Protein AF-A0A972WSP8-F1 (afdb_monomer_lite)

Foldseek 3Di:
DDDDDDPDDPPDPPPPPPPDDDPPDDDDDDDDDPVPPPVCVVVVVVVVCVVVVVVVCCCVVPVVVVVVVVVVVVVVVVVVVVVVVVVVVVVVVVVVVVVVVVVVVVVVVVVVCVVVVVVVVVVVVVVVVVVVVVVVVVVVVVVVVVVVVVVVVVVVVVLVVQLVVQQVVCCVPPVDRDDSVVSSVVSVVVCVVVVD

Sequence (196 aa):
MKRSAWRIGWSLPVVALAIAPSAAFAAGAEGGLPQLDVTTFPTQIFWLIVSFTVLYIFMSKIVVPRIADVLEERQDRIADDLETAERFKGEAEGVKAEYEQTLADSREKAQALFRETHEMIVKEHAAAEAEAARKTAVTTKEAETRIAKEKDGALENLRAVASDAATAAMTKLTGISVDDTAVGKAVDAAMTQRGA

Secondary structure (DSSP, 8-state):
------------------------------SS-TT--TTTHHHHHHHHHHHHHHHHHHIIIIIHHHHHHHHHHHHHHHHHHHHHHHHHHHHHHHHHHHHHHHHHHHHHHHHHHHHHHHHHHHHHHHHHHHHHHHHHHHHHHHHHHHHHHHHHHHHHHHHHHHHHHHHHHHHHHHSSPPPHHHHHHHHHHHHHHH--

Structure (mmCIF, N/CA/C/O backbone):
data_AF-A0A972WSP8-F1
#
_entry.id   AF-A0A972WSP8-F1
#
loop_
_atom_site.group_PDB
_atom_site.id
_atom_site.type_symbol
_atom_site.label_atom_id
_atom_site.label_alt_id
_atom_site.label_comp_id
_atom_site.label_asym_id
_atom_site.label_entity_id
_atom_site.label_seq_id
_atom_site.pdbx_PDB_ins_code
_atom_site.Cartn_x
_atom_site.Cartn_y
_atom_site.Cartn_z
_atom_site.occupancy
_atom_site.B_iso_or_equiv
_atom_site.auth_seq_id
_atom_site.auth_comp_id
_atom_site.auth_asym_id
_atom_site.auth_atom_id
_atom_site.pdbx_PDB_model_num
ATOM 1 N N . MET A 1 1 ? 31.446 20.682 -9.252 1.00 40.84 1 MET A N 1
ATOM 2 C CA . MET A 1 1 ? 32.507 19.697 -9.582 1.00 40.84 1 MET A CA 1
ATOM 3 C C . MET A 1 1 ? 33.103 20.066 -10.943 1.00 40.84 1 MET A C 1
ATOM 5 O O . MET A 1 1 ? 32.334 20.475 -11.801 1.00 40.84 1 MET A O 1
ATOM 9 N N . LYS A 1 2 ? 34.432 20.028 -11.139 1.00 54.69 2 LYS A N 1
ATOM 10 C CA . LYS A 1 2 ? 35.091 20.459 -12.399 1.00 54.69 2 LYS A CA 1
ATOM 11 C C . LYS A 1 2 ? 35.123 19.341 -13.455 1.00 54.69 2 LYS A C 1
ATOM 13 O O . LYS A 1 2 ? 35.422 18.211 -13.085 1.00 54.69 2 LYS A O 1
ATOM 18 N N . ARG A 1 3 ? 34.931 19.705 -14.734 1.00 50.09 3 ARG A N 1
ATOM 19 C CA . ARG A 1 3 ? 35.470 19.110 -15.991 1.00 50.09 3 ARG A CA 1
ATOM 20 C C . ARG A 1 3 ? 34.759 19.815 -17.162 1.00 50.09 3 ARG A C 1
ATOM 22 O O . ARG A 1 3 ? 33.570 19.605 -17.324 1.00 50.09 3 ARG A O 1
ATOM 29 N N . SER A 1 4 ? 35.278 20.811 -17.884 1.00 49.97 4 SER A N 1
ATOM 30 C CA . SER A 1 4 ? 36.584 21.065 -18.524 1.00 49.97 4 SER A CA 1
ATOM 31 C C . SER A 1 4 ? 36.918 20.163 -19.722 1.00 49.97 4 SER A C 1
ATOM 33 O O . SER A 1 4 ? 37.254 19.000 -19.537 1.00 49.97 4 SER A O 1
ATOM 35 N N . ALA A 1 5 ? 36.968 20.805 -20.896 1.00 53.81 5 ALA A N 1
ATOM 36 C CA . ALA A 1 5 ? 37.696 20.435 -22.114 1.00 53.81 5 ALA A CA 1
ATOM 37 C C . ALA A 1 5 ? 37.237 19.205 -22.928 1.00 53.81 5 ALA A C 1
ATOM 39 O O . ALA A 1 5 ? 37.686 18.090 -22.699 1.00 53.81 5 ALA A O 1
ATOM 40 N N . TRP A 1 6 ? 36.529 19.482 -24.031 1.00 44.25 6 TRP A N 1
ATOM 41 C CA . TRP A 1 6 ? 36.778 18.828 -25.325 1.00 44.25 6 TRP A CA 1
ATOM 42 C C . TRP A 1 6 ? 36.634 19.857 -26.463 1.00 44.25 6 TRP A C 1
ATOM 44 O O . TRP A 1 6 ? 35.612 19.959 -27.133 1.00 44.25 6 TRP A O 1
ATOM 54 N N . ARG A 1 7 ? 37.675 20.681 -26.652 1.00 48.81 7 ARG A N 1
ATOM 55 C CA . ARG A 1 7 ? 37.900 21.425 -27.903 1.00 48.81 7 ARG A CA 1
ATOM 56 C C . ARG A 1 7 ? 38.904 20.630 -28.730 1.00 48.81 7 ARG A C 1
ATOM 58 O O . ARG A 1 7 ? 40.097 20.912 -28.674 1.00 48.81 7 ARG A O 1
ATOM 65 N N . ILE A 1 8 ? 38.419 19.646 -29.481 1.00 58.41 8 ILE A N 1
ATOM 66 C CA . ILE A 1 8 ? 39.141 19.177 -30.667 1.00 58.41 8 ILE A CA 1
ATOM 67 C C . ILE A 1 8 ? 38.859 20.250 -31.729 1.00 58.41 8 ILE A C 1
ATOM 69 O O . ILE A 1 8 ? 37.709 20.536 -32.030 1.00 58.41 8 ILE A O 1
ATOM 73 N N . GLY A 1 9 ? 39.837 20.990 -32.234 1.00 47.59 9 GLY A N 1
ATOM 74 C CA . GLY A 1 9 ? 41.202 20.548 -32.514 1.00 47.59 9 GLY A CA 1
ATOM 75 C C . GLY A 1 9 ? 41.471 20.510 -34.020 1.00 47.59 9 GLY A C 1
ATOM 76 O O . GLY A 1 9 ? 42.379 19.815 -34.456 1.00 47.59 9 GLY A O 1
ATOM 77 N N . TRP A 1 10 ? 40.692 21.246 -34.827 1.00 39.28 10 TRP A N 1
ATOM 78 C CA . TRP A 1 10 ? 41.037 21.586 -36.210 1.00 39.28 10 TRP A CA 1
ATOM 79 C C . TRP A 1 10 ? 42.240 22.543 -36.244 1.00 39.28 10 TRP A C 1
ATOM 81 O O . TRP A 1 10 ? 42.125 23.731 -36.528 1.00 39.28 10 TRP A O 1
ATOM 91 N N . SER A 1 11 ? 43.414 21.997 -35.945 1.00 50.66 11 SER A N 1
ATOM 92 C CA . SER A 1 11 ? 44.710 22.559 -36.310 1.00 50.66 11 SER A CA 1
ATOM 93 C C . SER A 1 11 ? 45.313 21.668 -37.392 1.00 50.66 11 SER A C 1
ATOM 95 O O . SER A 1 11 ? 46.213 20.871 -37.130 1.00 50.66 11 SER A O 1
ATOM 97 N N . LEU A 1 12 ? 44.768 21.770 -38.608 1.00 50.16 12 LEU A N 1
ATOM 98 C CA . LEU A 1 12 ? 45.413 21.213 -39.794 1.00 50.16 12 LEU A CA 1
ATOM 99 C C . LEU A 1 12 ? 46.742 21.954 -40.003 1.00 50.16 12 LEU A C 1
ATOM 101 O O . LEU A 1 12 ? 46.719 23.181 -40.138 1.00 50.16 12 LEU A O 1
ATOM 105 N N . PRO A 1 13 ? 47.896 21.264 -40.046 1.00 45.81 13 PRO A N 1
ATOM 106 C CA . PRO A 1 13 ? 49.115 21.893 -40.514 1.00 45.81 13 PRO A CA 1
ATOM 107 C C . PRO A 1 13 ? 48.943 22.169 -42.009 1.00 45.81 13 PRO A C 1
ATOM 109 O O . PRO A 1 13 ? 48.750 21.246 -42.802 1.00 45.81 13 PRO A O 1
ATOM 112 N N . VAL A 1 14 ? 49.017 23.440 -42.403 1.00 54.03 14 VAL A N 1
ATOM 113 C CA . VAL A 1 14 ? 49.121 23.813 -43.817 1.00 54.03 14 VAL A CA 1
ATOM 114 C C . VAL A 1 14 ? 50.501 23.370 -44.298 1.00 54.03 14 VAL A C 1
ATOM 116 O O . VAL A 1 14 ? 51.486 24.096 -44.177 1.00 54.03 14 VAL A O 1
ATOM 119 N N . VAL A 1 15 ? 50.578 22.141 -44.810 1.00 49.31 15 VAL A N 1
ATOM 120 C CA . VAL A 1 15 ? 51.761 21.638 -45.509 1.00 49.31 15 VAL A CA 1
ATOM 121 C C . VAL A 1 15 ? 51.835 22.370 -46.843 1.00 49.31 15 VAL A C 1
ATOM 123 O O . VAL A 1 15 ? 51.203 21.984 -47.825 1.00 49.31 15 VAL A O 1
ATOM 126 N N . ALA A 1 16 ? 52.594 23.463 -46.860 1.00 49.50 16 ALA A N 1
ATOM 127 C CA . ALA A 1 16 ? 52.936 24.183 -48.074 1.00 49.50 16 ALA A CA 1
ATOM 128 C C . ALA A 1 16 ? 53.882 23.319 -48.923 1.00 49.50 16 ALA A C 1
ATOM 130 O O . ALA A 1 16 ? 55.105 23.410 -48.812 1.00 49.50 16 ALA A O 1
ATOM 131 N N . LEU A 1 17 ? 53.308 22.453 -49.761 1.00 44.91 17 LEU A N 1
ATOM 132 C CA . LEU A 1 17 ? 54.056 21.713 -50.769 1.00 44.91 17 LEU A CA 1
ATOM 133 C C . LEU A 1 17 ? 54.519 22.696 -51.850 1.00 44.91 17 LEU A C 1
ATOM 135 O O . LEU A 1 17 ? 53.780 23.017 -52.780 1.00 44.91 17 LEU A O 1
ATOM 139 N N . ALA A 1 18 ? 55.751 23.183 -51.713 1.00 45.28 18 ALA A N 1
ATOM 140 C CA . ALA A 1 18 ? 56.418 23.954 -52.749 1.00 45.28 18 ALA A CA 1
ATOM 141 C C . ALA A 1 18 ? 56.685 23.046 -53.960 1.00 45.28 18 ALA A C 1
ATOM 143 O O . ALA A 1 18 ? 57.686 22.332 -54.013 1.00 45.28 18 ALA A O 1
ATOM 144 N N . ILE A 1 19 ? 55.772 23.066 -54.933 1.00 51.88 19 ILE A N 1
ATOM 145 C CA . ILE A 1 19 ? 55.982 22.432 -56.235 1.00 51.88 19 ILE A CA 1
ATOM 146 C C . ILE A 1 19 ? 57.030 23.266 -56.974 1.00 51.88 19 ILE A C 1
ATOM 148 O O . ILE A 1 19 ? 56.715 24.277 -57.601 1.00 51.88 19 ILE A O 1
ATOM 152 N N . ALA A 1 20 ? 58.292 22.850 -56.881 1.00 46.72 20 ALA A N 1
ATOM 153 C CA . ALA A 1 20 ? 59.321 23.329 -57.787 1.00 46.72 20 ALA A CA 1
ATOM 154 C C . ALA A 1 20 ? 58.936 22.899 -59.216 1.00 46.72 20 ALA A C 1
ATOM 156 O O . ALA A 1 20 ? 58.675 21.710 -59.426 1.00 46.72 20 ALA A O 1
ATOM 157 N N . PRO A 1 21 ? 58.883 23.815 -60.200 1.00 42.75 21 PRO A N 1
ATOM 158 C CA . PRO A 1 21 ? 58.614 23.433 -61.575 1.00 42.75 21 PRO A CA 1
ATOM 159 C C . PRO A 1 21 ? 59.824 22.663 -62.107 1.00 42.75 21 PRO A C 1
ATOM 161 O O . PRO A 1 21 ? 60.861 23.245 -62.429 1.00 42.75 21 PRO A O 1
ATOM 164 N N . SER A 1 22 ? 59.702 21.339 -62.196 1.00 50.53 22 SER A N 1
ATOM 165 C CA . SER A 1 22 ? 60.622 20.538 -62.992 1.00 50.53 22 SER A CA 1
ATOM 166 C C . SER A 1 22 ? 60.505 20.993 -64.446 1.00 50.53 22 SER A C 1
ATOM 168 O O . SER A 1 22 ? 59.413 21.049 -65.011 1.00 50.53 22 SER A O 1
ATOM 170 N N . ALA A 1 23 ? 61.636 21.364 -65.046 1.00 42.56 23 ALA A N 1
ATOM 171 C CA . ALA A 1 23 ? 61.679 21.823 -66.425 1.00 42.56 23 ALA A CA 1
ATOM 172 C C . ALA A 1 23 ? 61.310 20.668 -67.371 1.00 42.56 23 ALA A C 1
ATOM 174 O O . ALA A 1 23 ? 62.153 19.844 -67.725 1.00 42.56 23 ALA A O 1
ATOM 175 N N . ALA A 1 24 ? 60.038 20.608 -67.769 1.00 44.34 24 ALA A N 1
ATOM 176 C CA . ALA A 1 24 ? 59.583 19.734 -68.837 1.00 44.34 24 ALA A CA 1
ATOM 177 C C . ALA A 1 24 ? 60.223 20.205 -70.152 1.00 44.34 24 ALA A C 1
ATOM 179 O O . ALA A 1 24 ? 59.967 21.306 -70.638 1.00 44.34 24 ALA A O 1
ATOM 180 N N . PHE A 1 25 ? 61.114 19.371 -70.678 1.00 34.78 25 PHE A N 1
ATOM 181 C CA . PHE A 1 25 ? 61.929 19.631 -71.857 1.00 34.78 25 PHE A CA 1
ATOM 182 C C . PHE A 1 25 ? 61.047 19.789 -73.107 1.00 34.78 25 PHE A C 1
ATOM 184 O O . PHE A 1 25 ? 60.436 18.825 -73.564 1.00 34.78 25 PHE A O 1
ATOM 191 N N . ALA A 1 26 ? 60.980 21.002 -73.660 1.00 39.91 26 ALA A N 1
ATOM 192 C CA . ALA A 1 26 ? 60.248 21.278 -74.891 1.00 39.91 26 ALA A CA 1
ATOM 193 C C . ALA A 1 26 ? 61.100 20.917 -76.119 1.00 39.91 26 ALA A C 1
ATOM 195 O O . ALA A 1 26 ? 62.131 21.543 -76.368 1.00 39.91 26 ALA A O 1
ATOM 196 N N . ALA A 1 27 ? 60.657 19.929 -76.901 1.00 36.22 27 ALA A N 1
ATOM 197 C CA . ALA A 1 27 ? 61.265 19.556 -78.175 1.00 36.22 27 ALA A CA 1
ATOM 198 C C . ALA A 1 27 ? 60.201 19.048 -79.164 1.00 36.22 27 ALA A C 1
ATOM 200 O O . ALA A 1 27 ? 59.398 18.189 -78.812 1.00 36.22 27 ALA A O 1
ATOM 201 N N . GLY A 1 28 ? 60.244 19.538 -80.407 1.00 35.50 28 GLY A N 1
ATOM 202 C CA . GLY A 1 28 ? 59.305 19.168 -81.479 1.00 35.50 28 GLY A CA 1
ATOM 203 C C . GLY A 1 28 ? 58.184 20.195 -81.686 1.00 35.50 28 GLY A C 1
ATOM 204 O O . GLY A 1 28 ? 57.775 20.869 -80.746 1.00 35.50 28 GLY A O 1
ATOM 205 N N . ALA A 1 29 ? 57.742 20.361 -82.936 1.00 40.00 29 ALA A N 1
ATOM 206 C CA . ALA A 1 29 ? 56.884 21.464 -83.379 1.00 40.00 29 ALA A CA 1
ATOM 207 C C . ALA A 1 29 ? 55.547 20.997 -83.996 1.00 40.00 29 ALA A C 1
ATOM 209 O O . ALA A 1 29 ? 55.362 19.815 -84.258 1.00 40.00 29 ALA A O 1
ATOM 210 N N . GLU A 1 30 ? 54.699 21.993 -84.290 1.00 43.03 30 GLU A N 1
ATOM 211 C CA . GLU A 1 30 ? 53.374 21.962 -84.945 1.00 43.03 30 GLU A CA 1
ATOM 212 C C . GLU A 1 30 ? 52.150 21.546 -84.101 1.00 43.03 30 GLU A C 1
ATOM 214 O O . GLU A 1 30 ? 51.958 20.383 -83.774 1.00 43.03 30 GLU A O 1
ATOM 219 N N . GLY A 1 31 ? 51.243 22.513 -83.873 1.00 51.38 31 GLY A N 1
ATOM 220 C CA . GLY A 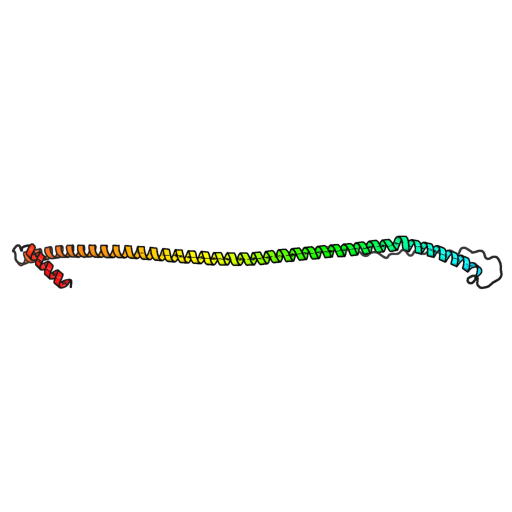1 31 ? 49.824 22.245 -83.584 1.00 51.38 31 GLY A CA 1
ATOM 221 C C . GLY A 1 31 ? 49.261 22.758 -82.250 1.00 51.38 31 GLY A C 1
ATOM 222 O O . GLY A 1 31 ? 49.191 22.021 -81.277 1.00 51.38 31 GLY A O 1
ATOM 223 N N . GLY A 1 32 ? 48.708 23.979 -82.243 1.00 58.28 32 GLY A N 1
ATOM 224 C CA . GLY A 1 32 ? 47.727 24.419 -81.235 1.00 58.28 32 GLY A CA 1
ATOM 225 C C . GLY A 1 32 ? 48.244 24.728 -79.818 1.00 58.28 32 GLY A C 1
ATOM 226 O O . GLY A 1 32 ? 49.434 24.692 -79.521 1.00 58.28 32 GLY A O 1
ATOM 227 N N . LEU A 1 33 ? 47.308 25.088 -78.929 1.00 68.75 33 LEU A N 1
ATOM 228 C CA . LEU A 1 33 ? 47.563 25.194 -77.488 1.00 68.75 33 LEU A CA 1
ATOM 229 C C . LEU A 1 33 ? 47.856 23.783 -76.947 1.00 68.75 33 LEU A C 1
ATOM 231 O O . LEU A 1 33 ? 46.978 22.929 -77.074 1.00 68.75 33 LEU A O 1
ATOM 235 N N . PRO A 1 34 ? 48.997 23.528 -76.275 1.00 69.38 34 PRO A N 1
ATOM 236 C CA . PRO A 1 34 ? 49.410 22.171 -75.881 1.00 69.38 34 PRO A CA 1
ATOM 237 C C . PRO A 1 34 ? 48.476 21.494 -74.862 1.00 69.38 34 PRO A C 1
ATOM 239 O O . PRO A 1 34 ? 48.609 20.310 -74.580 1.00 69.38 34 PRO A O 1
ATOM 242 N N . GLN A 1 35 ? 47.517 22.236 -74.303 1.00 65.94 35 GLN A N 1
ATOM 243 C CA . GLN A 1 35 ? 46.504 21.734 -73.375 1.00 65.94 35 GLN A CA 1
ATOM 244 C C . GLN A 1 35 ? 45.198 21.287 -74.066 1.00 65.94 35 GLN A C 1
ATOM 246 O O . GLN A 1 35 ? 44.318 20.738 -73.409 1.00 65.94 35 GLN A O 1
ATOM 251 N N . LEU A 1 36 ? 45.068 21.511 -75.380 1.00 75.12 36 LEU A N 1
ATOM 252 C CA . LEU A 1 36 ? 43.937 21.080 -76.214 1.00 75.12 36 LEU A CA 1
ATOM 253 C C . LEU A 1 36 ? 44.366 20.065 -77.288 1.00 75.12 36 LEU A C 1
ATOM 255 O O . LEU A 1 36 ? 43.707 19.934 -78.320 1.00 75.12 36 LEU A O 1
ATOM 259 N N . ASP A 1 37 ? 45.462 19.341 -77.050 1.00 72.38 37 ASP A N 1
ATOM 260 C CA . ASP A 1 37 ? 45.889 18.250 -77.921 1.00 72.38 37 ASP A CA 1
ATOM 261 C C . ASP A 1 37 ? 44.980 17.019 -77.738 1.00 72.38 37 ASP A C 1
ATOM 263 O O . ASP A 1 37 ? 45.124 16.202 -76.820 1.00 72.38 37 ASP A O 1
ATOM 267 N N . VAL A 1 38 ? 44.027 16.893 -78.663 1.00 75.12 38 VAL A N 1
ATOM 268 C CA . VAL A 1 38 ? 43.036 15.811 -78.714 1.00 75.12 38 VAL A CA 1
ATOM 269 C C . VAL A 1 38 ? 43.650 14.416 -78.867 1.00 75.12 38 VAL A C 1
ATOM 271 O O . VAL A 1 38 ? 42.963 13.433 -78.594 1.00 75.12 38 VAL A O 1
ATOM 274 N N . THR A 1 39 ? 44.928 14.294 -79.250 1.00 79.00 39 THR A N 1
ATOM 275 C CA . THR A 1 39 ? 45.611 12.991 -79.350 1.00 79.00 39 THR A CA 1
ATOM 276 C C . THR A 1 39 ? 45.828 12.332 -77.984 1.00 79.00 39 THR A C 1
ATOM 278 O O . THR A 1 39 ? 45.879 11.106 -77.894 1.00 79.00 39 THR A O 1
ATOM 281 N N . THR A 1 40 ? 45.876 13.119 -76.901 1.00 80.88 40 THR A N 1
ATOM 282 C CA . THR A 1 40 ? 46.098 12.613 -75.533 1.00 80.88 40 THR A CA 1
ATOM 283 C C . THR A 1 40 ? 44.793 12.188 -74.838 1.00 80.88 40 THR A C 1
ATOM 285 O O . THR A 1 40 ? 44.803 11.357 -73.922 1.00 80.88 40 THR A O 1
ATOM 288 N N . PHE A 1 41 ? 43.640 12.698 -75.291 1.00 84.75 41 PHE A N 1
ATOM 289 C CA . PHE A 1 41 ? 42.337 12.461 -74.654 1.00 84.75 41 PHE A CA 1
ATOM 290 C C . PHE A 1 41 ? 41.923 10.977 -74.556 1.00 84.75 41 PHE A C 1
ATOM 292 O O . PHE A 1 41 ? 41.435 10.598 -73.489 1.00 84.75 41 PHE A O 1
ATOM 299 N N . PRO A 1 42 ? 42.127 10.100 -75.565 1.00 88.25 42 PRO A N 1
ATOM 300 C CA . PRO A 1 42 ? 41.747 8.687 -75.460 1.00 88.25 42 PRO A CA 1
ATOM 301 C C . PRO A 1 42 ? 42.438 7.964 -74.296 1.00 88.25 42 PRO A C 1
ATOM 303 O O . PRO A 1 42 ? 41.795 7.216 -73.561 1.00 88.25 42 PRO A O 1
ATOM 306 N N . THR A 1 43 ? 43.725 8.242 -74.072 1.00 88.62 43 THR A N 1
ATOM 307 C CA . THR A 1 43 ? 44.511 7.669 -72.968 1.00 88.62 43 THR A CA 1
ATOM 308 C C . THR A 1 43 ? 44.027 8.177 -71.610 1.00 88.62 43 THR A C 1
ATOM 310 O O . THR A 1 43 ? 43.917 7.402 -70.659 1.00 88.62 43 THR A O 1
ATOM 313 N N . GLN A 1 44 ? 43.683 9.465 -71.511 1.00 87.31 44 GLN A N 1
ATOM 314 C CA . GLN A 1 44 ? 43.131 10.044 -70.284 1.00 87.31 44 GLN A CA 1
ATOM 315 C C . GLN A 1 44 ? 41.734 9.487 -69.964 1.00 87.31 44 GLN A C 1
ATOM 317 O O . GLN A 1 44 ? 41.461 9.153 -68.813 1.00 87.31 44 GLN A O 1
ATOM 322 N N . ILE A 1 45 ? 40.872 9.324 -70.973 1.00 91.62 45 ILE A N 1
ATOM 323 C CA . ILE A 1 45 ? 39.541 8.714 -70.829 1.00 91.62 45 ILE A CA 1
ATOM 324 C C . ILE A 1 45 ? 39.661 7.238 -70.425 1.00 91.62 45 ILE A C 1
ATOM 326 O O . ILE A 1 45 ? 38.940 6.798 -69.532 1.00 91.62 45 ILE A O 1
ATOM 330 N N . PHE A 1 46 ? 40.600 6.486 -71.008 1.00 93.50 46 PHE A N 1
ATOM 331 C CA . PHE A 1 46 ? 40.871 5.102 -70.612 1.00 93.50 46 PHE A CA 1
ATOM 332 C C . PHE A 1 46 ? 41.233 4.998 -69.122 1.00 93.50 46 PHE A C 1
ATOM 334 O O . PHE A 1 46 ? 40.589 4.252 -68.383 1.00 93.50 46 PHE A O 1
ATOM 341 N N . TRP A 1 47 ? 42.197 5.792 -68.643 1.00 92.62 47 TRP A N 1
ATOM 342 C CA . TRP A 1 47 ? 42.576 5.789 -67.224 1.00 92.62 47 TRP A CA 1
ATOM 343 C C . TRP A 1 47 ? 41.482 6.326 -66.296 1.00 92.62 47 TRP A C 1
ATOM 345 O O . TRP A 1 47 ? 41.351 5.835 -65.172 1.00 92.62 47 TRP A O 1
ATOM 355 N N . LEU A 1 48 ? 40.658 7.274 -66.752 1.00 94.75 48 LEU A N 1
ATOM 356 C CA . LEU A 1 48 ? 39.469 7.723 -66.023 1.00 94.75 48 LEU A CA 1
ATOM 357 C C . LEU A 1 48 ? 38.473 6.571 -65.851 1.00 94.75 48 LEU A C 1
ATOM 359 O O . LEU A 1 48 ? 38.040 6.317 -64.733 1.00 94.75 48 LEU A O 1
ATOM 363 N N . ILE A 1 49 ? 38.163 5.823 -66.915 1.00 96.19 49 ILE A N 1
ATOM 364 C CA . ILE A 1 49 ? 37.262 4.663 -66.844 1.00 96.19 49 ILE A CA 1
ATOM 365 C C . ILE A 1 49 ? 37.844 3.580 -65.927 1.00 96.19 49 ILE A C 1
ATOM 367 O O . ILE A 1 49 ? 37.124 3.065 -65.073 1.00 96.19 49 ILE A O 1
ATOM 371 N N . VAL A 1 50 ? 39.137 3.259 -66.045 1.00 96.12 50 VAL A N 1
ATOM 372 C CA . VAL A 1 50 ? 39.803 2.254 -65.195 1.00 96.12 50 VAL A CA 1
ATOM 373 C C . VAL A 1 50 ? 39.761 2.661 -63.718 1.00 96.12 50 VAL A C 1
ATOM 375 O O . VAL A 1 50 ? 39.290 1.889 -62.883 1.00 96.12 50 VAL A O 1
ATOM 378 N N . SER A 1 51 ? 40.195 3.879 -63.383 1.00 95.06 51 SER A N 1
ATOM 379 C CA . SER A 1 51 ? 40.219 4.364 -61.994 1.00 95.06 51 SER A CA 1
ATOM 380 C C . SER A 1 51 ? 38.816 4.523 -61.399 1.00 95.06 51 SER A C 1
ATOM 382 O O . SER A 1 51 ? 38.589 4.105 -60.263 1.00 95.06 51 SER A O 1
ATOM 384 N N . PHE A 1 52 ? 37.851 5.030 -62.172 1.00 96.00 52 PHE A N 1
ATOM 385 C CA . PHE A 1 52 ? 36.454 5.131 -61.752 1.00 96.00 52 PHE A CA 1
ATOM 386 C C . PHE A 1 52 ? 35.816 3.752 -61.542 1.00 96.00 52 PHE A C 1
ATOM 388 O O . PHE A 1 52 ? 35.109 3.555 -60.559 1.00 96.00 52 PHE A O 1
ATOM 395 N N . THR A 1 53 ? 36.111 2.768 -62.399 1.00 96.75 53 THR A N 1
ATOM 396 C CA . THR A 1 53 ? 35.617 1.387 -62.244 1.00 96.75 53 THR A CA 1
ATOM 397 C C . THR A 1 53 ? 36.183 0.731 -60.984 1.00 96.75 53 THR A C 1
ATOM 399 O O . THR A 1 53 ? 35.437 0.114 -60.225 1.00 96.75 53 THR A O 1
ATOM 402 N N . VAL A 1 54 ? 37.481 0.904 -60.706 1.00 96.12 54 VAL A N 1
ATOM 403 C CA . VAL A 1 54 ? 38.110 0.405 -59.470 1.00 96.12 54 VAL A CA 1
ATOM 404 C C . VAL A 1 54 ? 37.493 1.066 -58.232 1.00 96.12 54 VAL A C 1
ATOM 406 O O . VAL A 1 54 ? 37.137 0.365 -57.284 1.00 96.12 54 VAL A O 1
ATOM 409 N N . LEU A 1 55 ? 37.291 2.389 -58.252 1.00 95.38 55 LEU A N 1
ATOM 410 C CA . LEU A 1 55 ? 36.638 3.126 -57.165 1.00 95.38 55 LEU A CA 1
ATOM 411 C C . LEU A 1 55 ? 35.176 2.691 -56.961 1.00 95.38 55 LEU A C 1
ATOM 413 O O . LEU A 1 55 ? 34.742 2.508 -55.824 1.00 95.38 55 LEU A O 1
ATOM 417 N N . TYR A 1 56 ? 34.429 2.488 -58.047 1.00 95.69 56 TYR A N 1
ATOM 418 C CA . TYR A 1 56 ? 33.046 2.014 -58.014 1.00 95.69 56 TYR A CA 1
ATOM 419 C C . TYR A 1 56 ? 32.948 0.619 -57.385 1.00 95.69 56 TYR A C 1
ATOM 421 O O . TYR A 1 56 ? 32.140 0.408 -56.480 1.00 95.69 56 TYR A O 1
ATOM 429 N N . ILE A 1 57 ? 33.815 -0.316 -57.798 1.00 96.06 57 ILE A N 1
ATOM 430 C CA . ILE A 1 57 ? 33.879 -1.661 -57.211 1.00 96.06 57 ILE A CA 1
ATOM 431 C C . ILE A 1 57 ? 34.249 -1.578 -55.727 1.00 96.06 57 ILE A C 1
ATOM 433 O O . ILE A 1 57 ? 33.595 -2.230 -54.917 1.00 96.06 57 ILE A O 1
ATOM 437 N N . PHE A 1 58 ? 35.236 -0.757 -55.349 1.00 95.56 58 PHE A N 1
ATOM 438 C CA . PHE A 1 58 ? 35.611 -0.539 -53.948 1.00 95.56 58 PHE A CA 1
ATOM 439 C C . PHE A 1 58 ? 34.422 -0.034 -53.112 1.00 95.56 58 PHE A C 1
ATOM 441 O O . PHE A 1 58 ? 34.116 -0.597 -52.061 1.00 95.56 58 PHE A O 1
ATOM 448 N N . MET A 1 59 ? 33.696 0.978 -53.596 1.00 95.19 59 MET A N 1
ATOM 449 C CA . MET A 1 59 ? 32.540 1.535 -52.889 1.00 95.19 59 MET A CA 1
ATOM 450 C C . MET A 1 59 ? 31.395 0.521 -52.771 1.00 95.19 59 MET A C 1
ATOM 452 O O . MET A 1 59 ? 30.872 0.317 -51.675 1.00 95.19 59 MET A O 1
ATOM 456 N N . SER A 1 60 ? 31.064 -0.167 -53.868 1.00 94.50 60 SER A N 1
ATOM 457 C CA . SER A 1 60 ? 30.016 -1.191 -53.921 1.00 94.50 60 SER A CA 1
ATOM 458 C C . SER A 1 60 ? 30.320 -2.404 -53.032 1.00 94.50 60 SER A C 1
ATOM 460 O O . SER A 1 60 ? 29.421 -2.896 -52.355 1.00 94.50 60 SER A O 1
ATOM 462 N N . LYS A 1 61 ? 31.572 -2.882 -52.998 1.00 93.56 61 LYS A N 1
ATOM 463 C CA . LYS A 1 61 ? 31.964 -4.089 -52.246 1.00 93.56 61 LYS A CA 1
ATOM 464 C C . LYS A 1 61 ? 32.335 -3.848 -50.786 1.00 93.56 61 LYS A C 1
ATOM 466 O O . LYS A 1 61 ? 32.332 -4.816 -50.034 1.00 93.56 61 LYS A O 1
ATOM 471 N N . ILE A 1 62 ? 32.704 -2.626 -50.390 1.00 93.06 62 ILE A N 1
ATOM 472 C CA . ILE A 1 62 ? 33.236 -2.362 -49.041 1.00 93.06 62 ILE A CA 1
ATOM 473 C C . ILE A 1 62 ? 32.411 -1.323 -48.284 1.00 93.06 62 ILE A C 1
ATOM 475 O O . ILE A 1 62 ? 32.091 -1.556 -47.125 1.00 93.06 62 ILE A O 1
ATOM 479 N N . VAL A 1 63 ? 32.052 -0.190 -48.891 1.00 93.88 63 VAL A N 1
ATOM 480 C CA . VAL A 1 63 ? 31.400 0.902 -48.143 1.00 93.88 63 VAL A CA 1
ATOM 481 C C . VAL A 1 63 ? 29.885 0.729 -48.063 1.00 93.88 63 VAL A C 1
ATOM 483 O O . VAL A 1 63 ? 29.322 0.926 -46.991 1.00 93.88 63 VAL A O 1
ATOM 486 N N . VAL A 1 64 ? 29.229 0.296 -49.145 1.00 94.88 64 VAL A N 1
ATOM 487 C CA . VAL A 1 64 ? 27.786 -0.010 -49.125 1.00 94.88 64 VAL A CA 1
ATOM 488 C C . VAL A 1 64 ? 27.421 -1.076 -48.077 1.00 94.88 64 VAL A C 1
ATOM 490 O O . VAL A 1 64 ? 26.561 -0.766 -47.253 1.00 94.88 64 VAL A O 1
ATOM 493 N N . PRO A 1 65 ? 28.056 -2.271 -48.018 1.00 94.94 65 PRO A N 1
ATOM 494 C CA . PRO A 1 65 ? 27.716 -3.258 -46.990 1.00 94.94 65 PRO A CA 1
ATOM 495 C C . PRO A 1 65 ? 27.964 -2.726 -45.575 1.00 94.94 65 PRO A C 1
ATOM 497 O O . PRO A 1 65 ? 27.073 -2.806 -44.749 1.00 94.94 65 PRO A O 1
ATOM 500 N N . ARG A 1 66 ? 29.082 -2.030 -45.318 1.00 93.50 66 ARG A N 1
ATOM 501 C CA . ARG A 1 66 ? 29.365 -1.446 -43.990 1.00 93.50 66 ARG A CA 1
ATOM 502 C C . ARG A 1 66 ? 28.323 -0.434 -43.506 1.00 93.50 66 ARG A C 1
ATOM 504 O O . ARG A 1 66 ? 28.186 -0.243 -42.302 1.00 93.50 66 ARG A O 1
ATOM 511 N N . ILE A 1 67 ? 27.630 0.249 -44.418 1.00 94.50 67 ILE A N 1
ATOM 512 C CA . ILE A 1 67 ? 26.520 1.150 -44.075 1.00 94.50 67 ILE A CA 1
ATOM 513 C C . ILE A 1 67 ? 25.227 0.354 -43.857 1.00 94.50 67 ILE A C 1
ATOM 515 O O . ILE A 1 67 ? 24.453 0.714 -42.972 1.00 94.50 67 ILE A O 1
ATOM 519 N N . ALA A 1 68 ? 25.008 -0.720 -44.623 1.00 94.75 68 ALA A N 1
ATOM 520 C CA . ALA A 1 68 ? 23.890 -1.638 -44.420 1.00 94.75 68 ALA A CA 1
ATOM 521 C C . ALA A 1 68 ? 23.979 -2.335 -43.052 1.00 94.75 68 ALA A C 1
ATOM 523 O O . ALA A 1 68 ? 23.025 -2.226 -42.292 1.00 94.75 68 ALA A O 1
ATOM 524 N N . ASP A 1 69 ? 25.140 -2.900 -42.692 1.00 96.00 69 ASP A N 1
ATOM 525 C CA . ASP A 1 69 ? 25.396 -3.559 -41.399 1.00 96.00 69 ASP A CA 1
ATOM 526 C C . ASP A 1 69 ? 24.989 -2.653 -40.212 1.00 96.00 69 ASP A C 1
ATOM 528 O O . ASP A 1 69 ? 24.291 -3.067 -39.291 1.00 96.00 69 ASP A O 1
ATOM 532 N N . VAL A 1 70 ? 25.382 -1.371 -40.252 1.00 95.94 70 VAL A N 1
ATOM 533 C CA . VAL A 1 70 ? 25.078 -0.377 -39.200 1.00 95.94 70 VAL A CA 1
ATOM 534 C C . VAL A 1 70 ? 23.605 0.047 -39.199 1.00 95.94 70 VAL A C 1
ATOM 536 O O . VAL A 1 70 ? 23.088 0.492 -38.171 1.00 95.94 70 VAL A O 1
ATOM 539 N N . LEU A 1 71 ? 22.924 -0.024 -40.344 1.00 96.31 71 LEU A N 1
ATOM 540 C CA . LEU A 1 71 ? 21.496 0.266 -40.433 1.00 96.31 71 LEU A CA 1
ATOM 541 C C . LEU A 1 71 ? 20.659 -0.916 -39.926 1.00 96.31 71 LEU A C 1
ATOM 543 O O . LEU A 1 71 ? 19.671 -0.679 -39.238 1.00 96.31 71 LEU A O 1
ATOM 547 N N . GLU A 1 72 ? 21.081 -2.146 -40.214 1.00 96.62 72 GLU A N 1
ATOM 548 C CA . GLU A 1 72 ? 20.494 -3.394 -39.716 1.00 96.62 72 GLU A CA 1
ATOM 549 C C . GLU A 1 72 ? 20.651 -3.488 -38.190 1.00 96.62 72 GLU A C 1
ATOM 551 O O . GLU A 1 72 ? 19.644 -3.520 -37.492 1.00 96.62 72 GLU A O 1
ATOM 556 N N . GLU A 1 73 ? 21.862 -3.302 -37.642 1.00 96.81 73 GLU A N 1
ATOM 557 C CA . GLU A 1 73 ? 22.101 -3.264 -36.183 1.00 96.81 73 GLU A CA 1
ATOM 558 C C . GLU A 1 73 ? 21.238 -2.203 -35.462 1.00 96.81 73 GLU A C 1
ATOM 560 O O . GLU A 1 73 ? 20.806 -2.387 -34.322 1.00 96.81 73 GLU A O 1
ATOM 565 N N . ARG A 1 74 ? 20.942 -1.076 -36.127 1.00 97.00 74 ARG A N 1
ATOM 566 C CA . ARG A 1 74 ? 20.018 -0.057 -35.601 1.00 97.00 74 ARG A CA 1
ATOM 567 C C . ARG A 1 74 ? 18.556 -0.484 -35.671 1.00 97.00 74 ARG A C 1
ATOM 569 O O . ARG A 1 74 ? 17.810 -0.124 -34.765 1.00 97.00 74 ARG A O 1
ATOM 576 N N . GLN A 1 75 ? 18.138 -1.172 -36.730 1.00 97.00 75 GLN A N 1
ATOM 577 C CA . GLN A 1 75 ? 16.770 -1.675 -36.874 1.00 97.00 75 GLN A CA 1
ATOM 578 C C . GLN A 1 75 ? 16.500 -2.793 -35.867 1.00 97.00 75 GLN A C 1
ATOM 580 O O . GLN A 1 75 ? 15.522 -2.695 -35.129 1.00 97.00 75 GLN A O 1
ATOM 585 N N . ASP A 1 76 ? 17.409 -3.762 -35.757 1.00 97.50 76 ASP A N 1
ATOM 586 C CA . ASP A 1 76 ? 17.340 -4.867 -34.798 1.00 97.50 76 ASP A CA 1
ATOM 587 C C . ASP A 1 76 ? 17.261 -4.350 -33.363 1.00 97.50 76 ASP A C 1
ATOM 589 O O . ASP A 1 76 ? 16.385 -4.747 -32.598 1.00 97.50 76 ASP A O 1
ATOM 593 N N . ARG A 1 77 ? 18.116 -3.382 -33.008 1.00 97.12 77 ARG A N 1
ATOM 594 C CA . ARG A 1 77 ? 18.076 -2.762 -31.683 1.00 97.12 77 ARG A CA 1
ATOM 595 C C . ARG A 1 77 ? 16.762 -2.029 -31.409 1.00 97.12 77 ARG A C 1
ATOM 597 O O . ARG A 1 77 ? 16.256 -2.111 -30.299 1.00 97.12 77 ARG A O 1
ATOM 604 N N . ILE A 1 78 ? 16.208 -1.314 -32.391 1.00 97.81 78 ILE A N 1
ATOM 605 C CA . ILE A 1 78 ? 14.906 -0.645 -32.236 1.00 97.81 78 ILE A CA 1
ATOM 606 C C . ILE A 1 78 ? 13.780 -1.678 -32.078 1.00 97.81 78 ILE A C 1
ATOM 608 O O . ILE A 1 78 ? 12.845 -1.427 -31.320 1.00 97.81 78 ILE A O 1
ATOM 612 N N . ALA A 1 79 ? 13.865 -2.824 -32.758 1.00 97.31 79 ALA A N 1
ATOM 613 C CA . ALA A 1 79 ? 12.908 -3.915 -32.614 1.00 97.31 79 ALA A CA 1
ATOM 614 C C . ALA A 1 79 ? 12.988 -4.570 -31.221 1.00 97.31 79 ALA A C 1
ATOM 616 O O . ALA A 1 79 ? 11.953 -4.722 -30.581 1.00 97.31 79 ALA A O 1
ATOM 617 N N . ASP A 1 80 ? 14.191 -4.869 -30.718 1.00 98.00 80 ASP A N 1
ATOM 618 C CA . ASP A 1 80 ? 14.419 -5.429 -29.373 1.00 98.00 80 ASP A CA 1
ATOM 619 C C . ASP A 1 80 ? 14.027 -4.447 -28.250 1.00 98.00 80 ASP A C 1
ATOM 621 O O . ASP A 1 80 ? 13.342 -4.824 -27.294 1.00 98.00 80 ASP A O 1
ATOM 625 N N . ASP A 1 81 ? 14.373 -3.158 -28.394 1.00 97.12 81 ASP A N 1
ATOM 626 C CA . ASP A 1 81 ? 13.942 -2.089 -27.482 1.00 97.12 81 ASP A CA 1
ATOM 627 C C . ASP A 1 81 ? 12.396 -1.969 -27.468 1.00 97.12 81 ASP A C 1
ATOM 629 O O . ASP A 1 81 ? 11.803 -1.750 -26.406 1.00 97.12 81 ASP A O 1
ATOM 633 N N . LEU A 1 82 ? 11.724 -2.142 -28.618 1.00 97.88 82 LEU A N 1
ATOM 634 C CA . LEU A 1 82 ? 10.259 -2.096 -28.734 1.00 97.88 82 LEU A CA 1
ATOM 635 C C . LEU A 1 82 ? 9.583 -3.349 -28.155 1.00 97.88 82 LEU A C 1
ATOM 637 O O . LEU A 1 82 ? 8.656 -3.205 -27.361 1.00 97.88 82 LEU A O 1
ATOM 641 N N . GLU A 1 83 ? 10.056 -4.555 -28.483 1.00 97.75 83 GLU A N 1
ATOM 642 C CA . GLU A 1 83 ? 9.548 -5.815 -27.916 1.00 97.75 83 GLU A CA 1
ATOM 643 C C . GLU A 1 83 ? 9.709 -5.823 -26.389 1.00 97.75 83 GLU A C 1
ATOM 645 O O . GLU A 1 83 ? 8.780 -6.153 -25.648 1.00 97.75 83 GLU A O 1
ATOM 650 N N . THR A 1 84 ? 10.866 -5.376 -25.893 1.00 97.19 84 THR A N 1
ATOM 651 C CA . THR A 1 84 ? 11.122 -5.242 -24.457 1.00 97.19 84 THR A CA 1
ATOM 652 C C . THR A 1 84 ? 10.193 -4.213 -23.804 1.00 97.19 84 THR A C 1
ATOM 654 O O . THR A 1 84 ? 9.688 -4.465 -22.706 1.00 97.19 84 THR A O 1
ATOM 657 N N . ALA A 1 85 ? 9.904 -3.087 -24.467 1.00 97.00 85 ALA A N 1
ATOM 658 C CA . ALA A 1 85 ? 8.943 -2.102 -23.975 1.00 97.00 85 ALA A CA 1
ATOM 659 C C . ALA A 1 85 ? 7.498 -2.638 -23.958 1.00 97.00 85 ALA A C 1
ATOM 661 O O . ALA A 1 85 ? 6.771 -2.391 -22.994 1.00 97.00 85 ALA A O 1
ATOM 662 N N . GLU A 1 86 ? 7.081 -3.396 -24.976 1.00 97.12 86 GLU A N 1
ATOM 663 C CA . GLU A 1 86 ? 5.764 -4.043 -25.020 1.00 97.12 86 GLU A CA 1
ATOM 664 C C . GLU A 1 86 ? 5.626 -5.129 -23.945 1.00 97.12 86 GLU A C 1
ATOM 666 O O . GLU A 1 86 ? 4.616 -5.152 -23.236 1.00 97.12 86 GLU A O 1
ATOM 671 N N . ARG A 1 87 ? 6.663 -5.953 -23.730 1.00 97.38 87 ARG A N 1
ATOM 672 C CA . ARG A 1 87 ? 6.709 -6.934 -22.634 1.00 97.38 87 ARG A CA 1
ATOM 673 C C . ARG A 1 87 ? 6.572 -6.258 -21.270 1.00 97.38 87 ARG A C 1
ATOM 675 O O . ARG A 1 87 ? 5.685 -6.625 -20.504 1.00 97.38 87 ARG A O 1
ATOM 682 N N . PHE A 1 88 ? 7.386 -5.240 -20.975 1.00 96.81 88 PHE A N 1
ATOM 683 C CA . PHE A 1 88 ? 7.304 -4.524 -19.695 1.00 96.81 88 PHE A CA 1
ATOM 684 C C . PHE A 1 88 ? 5.978 -3.781 -19.510 1.00 96.81 88 PHE A C 1
ATOM 686 O O . PHE A 1 88 ? 5.485 -3.682 -18.387 1.00 96.81 88 PHE A O 1
ATOM 693 N N . LYS A 1 89 ? 5.361 -3.289 -20.591 1.00 97.25 89 LYS A N 1
ATOM 694 C CA . LYS A 1 89 ? 4.008 -2.730 -20.536 1.00 97.25 89 LYS A CA 1
ATOM 695 C C . LYS A 1 89 ? 2.981 -3.805 -20.164 1.00 97.25 89 LYS A C 1
ATOM 697 O O . LYS A 1 89 ? 2.176 -3.561 -19.270 1.00 97.25 89 LYS A O 1
ATOM 702 N N . GLY A 1 90 ? 3.032 -4.980 -20.792 1.00 97.75 90 GLY A N 1
ATOM 703 C CA . GLY A 1 90 ? 2.151 -6.108 -20.471 1.00 97.75 90 GLY A CA 1
ATOM 704 C C . GLY A 1 90 ? 2.323 -6.609 -19.033 1.00 97.75 90 GLY A C 1
ATOM 705 O O . GLY A 1 90 ? 1.335 -6.812 -18.329 1.00 97.75 90 GLY A O 1
ATOM 706 N N . GLU A 1 91 ? 3.565 -6.726 -18.557 1.00 96.94 91 GLU A N 1
ATOM 707 C CA . GLU A 1 91 ? 3.877 -7.055 -17.158 1.00 96.94 91 GLU A CA 1
ATOM 708 C C . GLU A 1 91 ? 3.321 -5.996 -16.191 1.00 96.94 91 GLU A C 1
ATOM 710 O O . GLU A 1 91 ? 2.671 -6.342 -15.206 1.00 96.94 91 GLU A O 1
ATOM 715 N N . ALA A 1 92 ? 3.504 -4.704 -16.485 1.00 96.81 92 ALA A N 1
ATOM 716 C CA . ALA A 1 92 ? 2.981 -3.615 -15.660 1.00 96.81 92 ALA A CA 1
ATOM 717 C C . ALA A 1 92 ? 1.442 -3.560 -15.644 1.00 96.81 92 ALA A C 1
ATOM 719 O O . ALA A 1 92 ? 0.851 -3.290 -14.598 1.00 96.81 92 ALA A O 1
ATOM 720 N N . GLU A 1 93 ? 0.780 -3.832 -16.773 1.00 97.06 93 GLU A N 1
ATOM 721 C CA . GLU A 1 93 ? -0.681 -3.943 -16.857 1.00 97.06 93 GLU A CA 1
ATOM 722 C C . GLU A 1 93 ? -1.200 -5.160 -16.069 1.00 97.06 93 GLU A C 1
ATOM 724 O O . GLU A 1 93 ? -2.185 -5.031 -15.338 1.00 97.06 93 GLU A O 1
ATOM 729 N N . GLY A 1 94 ? -0.499 -6.299 -16.121 1.00 97.06 94 GLY A N 1
ATOM 730 C CA . GLY A 1 94 ? -0.801 -7.491 -15.321 1.00 97.06 94 GLY A CA 1
ATOM 731 C C . GLY A 1 94 ? -0.664 -7.255 -13.813 1.00 97.06 94 GLY A C 1
ATOM 732 O O . GLY A 1 94 ? -1.617 -7.475 -13.066 1.00 97.06 94 GLY A O 1
ATOM 733 N N . VAL A 1 95 ? 0.479 -6.720 -13.366 1.00 96.88 95 VAL A N 1
ATOM 734 C CA . VAL A 1 95 ? 0.721 -6.369 -11.951 1.00 96.88 95 VAL A CA 1
ATOM 735 C C . VAL A 1 95 ? -0.286 -5.328 -11.459 1.00 96.88 95 VAL A C 1
ATOM 737 O O . VAL A 1 95 ? -0.759 -5.406 -10.325 1.00 96.88 95 VAL A O 1
ATOM 740 N N . LYS A 1 96 ? -0.667 -4.362 -12.305 1.00 96.88 96 LYS A N 1
ATOM 741 C CA . LYS A 1 96 ? -1.709 -3.386 -11.971 1.00 96.88 96 LYS A CA 1
ATOM 742 C C . LYS A 1 96 ? -3.072 -4.057 -11.770 1.00 96.88 96 LYS A C 1
ATOM 744 O O . LYS A 1 96 ? -3.754 -3.721 -10.804 1.00 96.88 96 LYS A O 1
ATOM 749 N N . ALA A 1 97 ? -3.462 -4.992 -12.637 1.00 97.62 97 ALA A N 1
ATOM 750 C CA . ALA A 1 97 ? -4.720 -5.724 -12.497 1.00 97.62 97 ALA A CA 1
ATOM 751 C C . ALA A 1 97 ? -4.748 -6.578 -11.214 1.00 97.62 97 ALA A C 1
ATOM 753 O O . ALA A 1 97 ? -5.721 -6.520 -10.462 1.00 97.62 97 ALA A O 1
ATOM 754 N N . GLU A 1 98 ? -3.662 -7.296 -10.910 1.00 97.50 98 GLU A N 1
ATOM 755 C CA . GLU A 1 98 ? -3.521 -8.076 -9.671 1.00 97.50 98 GLU A CA 1
ATOM 756 C C . GLU A 1 98 ? -3.552 -7.181 -8.418 1.00 97.50 98 GLU A C 1
ATOM 758 O O . GLU A 1 98 ? -4.190 -7.518 -7.417 1.00 97.50 98 GLU A O 1
ATOM 763 N N . TYR A 1 99 ? -2.928 -6.000 -8.476 1.00 96.75 99 TYR A N 1
ATOM 764 C CA . TYR A 1 99 ? -2.975 -5.006 -7.404 1.00 96.75 99 TYR A CA 1
ATOM 765 C C . TYR A 1 99 ? -4.391 -4.446 -7.189 1.00 96.75 99 TYR A C 1
ATOM 767 O O . TYR A 1 99 ? -4.857 -4.366 -6.050 1.00 96.75 99 TYR A O 1
ATOM 775 N N . GLU A 1 100 ? -5.101 -4.084 -8.262 1.00 97.50 100 GLU A N 1
ATOM 776 C CA . GLU A 1 100 ? -6.484 -3.595 -8.191 1.00 97.50 100 GLU A CA 1
ATOM 777 C C . GLU A 1 100 ? -7.441 -4.674 -7.654 1.00 97.50 100 GLU A C 1
ATOM 779 O O . GLU A 1 100 ? -8.277 -4.370 -6.797 1.00 97.50 100 GLU A O 1
ATOM 784 N N . GLN A 1 101 ? -7.262 -5.936 -8.061 1.00 97.88 101 GLN A N 1
ATOM 785 C CA . GLN A 1 101 ? -7.989 -7.081 -7.507 1.00 97.88 101 GLN A CA 1
ATOM 786 C C . GLN A 1 101 ? -7.680 -7.278 -6.017 1.00 97.88 101 GLN A C 1
ATOM 788 O O . GLN A 1 101 ? -8.596 -7.321 -5.199 1.00 97.88 101 GLN A O 1
ATOM 793 N N . THR A 1 102 ? -6.401 -7.309 -5.631 1.00 97.38 102 THR A N 1
ATOM 794 C CA . THR A 1 102 ? -5.975 -7.460 -4.227 1.00 97.38 102 THR A CA 1
ATOM 795 C C . THR A 1 102 ? -6.539 -6.347 -3.339 1.00 97.38 102 THR A C 1
ATOM 797 O O . THR A 1 102 ? -6.931 -6.590 -2.194 1.00 97.38 102 THR A O 1
ATOM 800 N N . LEU A 1 103 ? -6.631 -5.122 -3.863 1.00 98.00 103 LEU A N 1
ATOM 801 C CA . LEU A 1 103 ? -7.227 -3.978 -3.176 1.00 98.00 103 LEU A CA 1
ATOM 802 C C . LEU A 1 103 ? -8.750 -4.125 -3.012 1.00 98.00 103 LEU A C 1
ATOM 804 O O . LEU A 1 103 ? -9.283 -3.751 -1.963 1.00 98.00 103 LEU A O 1
ATOM 808 N N . ALA A 1 104 ? -9.453 -4.663 -4.014 1.00 97.81 104 ALA A N 1
ATOM 809 C CA . ALA A 1 104 ? -10.883 -4.966 -3.935 1.00 97.81 104 ALA A CA 1
ATOM 810 C C . ALA A 1 104 ? -11.161 -6.079 -2.909 1.00 97.81 104 ALA A C 1
ATOM 812 O O . ALA A 1 104 ? -11.902 -5.850 -1.951 1.00 97.81 104 ALA A O 1
ATOM 813 N N . ASP A 1 105 ? -10.471 -7.214 -3.030 1.00 97.75 105 ASP A N 1
ATOM 814 C CA . ASP A 1 105 ? -10.505 -8.341 -2.093 1.00 97.75 105 ASP A CA 1
ATOM 815 C C . ASP A 1 105 ? -10.252 -7.905 -0.645 1.00 97.75 105 ASP A C 1
ATOM 817 O O . ASP A 1 105 ? -10.950 -8.321 0.279 1.00 97.75 105 ASP A O 1
ATOM 821 N N . SER A 1 106 ? -9.240 -7.060 -0.425 1.00 97.44 106 SER A N 1
ATOM 822 C CA . SER A 1 106 ? -8.882 -6.576 0.914 1.00 97.44 106 SER A CA 1
ATOM 823 C C . SER A 1 106 ? -9.966 -5.674 1.504 1.00 97.44 106 SER A C 1
ATOM 825 O O . SER A 1 106 ? -10.235 -5.741 2.704 1.00 97.44 106 SER A O 1
ATOM 827 N N . ARG A 1 107 ? -10.628 -4.855 0.674 1.00 97.62 107 ARG A N 1
ATOM 828 C CA . ARG A 1 107 ? -11.776 -4.035 1.094 1.00 97.62 107 ARG A CA 1
ATOM 829 C C . ARG A 1 107 ? -12.985 -4.899 1.434 1.00 97.62 107 ARG A C 1
ATOM 831 O O . ARG A 1 107 ? -13.629 -4.636 2.446 1.00 97.62 107 ARG A O 1
ATOM 838 N N . GLU A 1 108 ? -13.273 -5.928 0.640 1.00 98.06 108 GLU A N 1
ATOM 839 C CA . GLU A 1 108 ? -14.369 -6.857 0.921 1.00 98.06 108 GLU A CA 1
ATOM 840 C C . GLU A 1 108 ? -14.115 -7.649 2.210 1.00 98.06 108 GLU A C 1
ATOM 842 O O . GLU A 1 108 ? -14.975 -7.661 3.092 1.00 98.06 108 GLU A O 1
ATOM 847 N N . LYS A 1 109 ? -12.911 -8.215 2.379 1.00 97.44 109 LYS A N 1
ATOM 848 C CA . LYS A 1 109 ? -12.486 -8.917 3.604 1.00 97.44 109 LYS A CA 1
ATOM 849 C C . LYS A 1 109 ? -12.577 -8.014 4.835 1.00 97.44 109 LYS A C 1
ATOM 851 O O . LYS A 1 109 ? -13.119 -8.437 5.853 1.00 97.44 109 LYS A O 1
ATOM 856 N N . ALA A 1 110 ? -12.129 -6.760 4.740 1.00 97.62 110 ALA A N 1
ATOM 857 C CA . ALA A 1 110 ? -12.265 -5.792 5.828 1.00 97.62 110 ALA A CA 1
ATOM 858 C C . ALA A 1 110 ? -13.739 -5.506 6.161 1.00 97.62 110 ALA A C 1
ATOM 860 O O . ALA A 1 110 ? -14.118 -5.539 7.329 1.00 97.62 110 ALA A O 1
ATOM 861 N N . GLN A 1 111 ? -14.595 -5.270 5.160 1.00 97.69 111 GLN A N 1
ATOM 862 C CA . GLN A 1 111 ? -16.029 -5.051 5.384 1.00 97.69 111 GLN A CA 1
ATOM 863 C C . GLN A 1 111 ? -16.735 -6.283 5.966 1.00 97.69 111 GLN A C 1
ATOM 865 O O . GLN A 1 111 ? -17.603 -6.131 6.823 1.00 97.69 111 GLN A O 1
ATOM 870 N N . ALA A 1 112 ? -16.376 -7.490 5.525 1.00 97.75 112 ALA A N 1
ATOM 871 C CA . ALA A 1 112 ? -16.893 -8.737 6.078 1.00 97.75 112 ALA A CA 1
ATOM 872 C C . ALA A 1 112 ? -16.504 -8.884 7.555 1.00 97.75 112 ALA A C 1
ATOM 874 O O . ALA A 1 112 ? -17.392 -9.042 8.391 1.00 97.75 112 ALA A O 1
ATOM 875 N N . LEU A 1 113 ? -15.220 -8.699 7.879 1.00 97.94 113 LEU A N 1
ATOM 876 C CA . LEU A 1 113 ? -14.711 -8.736 9.250 1.00 97.94 113 LEU A CA 1
ATOM 877 C C . LEU A 1 113 ? -15.372 -7.675 10.143 1.00 97.94 113 LEU A C 1
ATOM 879 O O . LEU A 1 113 ? -15.722 -7.974 11.282 1.00 97.94 113 LEU A O 1
ATOM 883 N N . PHE A 1 114 ? -15.593 -6.453 9.643 1.00 97.81 114 PHE A N 1
ATOM 884 C CA . PHE A 1 114 ? -16.318 -5.418 10.388 1.00 97.81 114 PHE A CA 1
ATOM 885 C C . PHE A 1 114 ? -17.770 -5.815 10.673 1.00 97.81 114 PHE A C 1
ATOM 887 O O . PHE A 1 114 ? -18.229 -5.614 11.796 1.00 97.81 114 PHE A O 1
ATOM 894 N N . ARG A 1 115 ? -18.490 -6.392 9.698 1.00 97.56 115 ARG A N 1
ATOM 895 C CA . ARG A 1 115 ? -19.869 -6.875 9.901 1.00 97.56 115 ARG A CA 1
ATOM 896 C C . ARG A 1 115 ? -19.920 -8.009 10.923 1.00 97.56 115 ARG A C 1
ATOM 898 O O . ARG A 1 115 ? -20.704 -7.929 11.860 1.00 97.56 115 ARG A O 1
ATOM 905 N N . GLU A 1 116 ? -19.058 -9.012 10.773 1.00 97.75 116 GLU A N 1
ATOM 906 C CA . GLU A 1 116 ? -18.963 -10.165 11.676 1.00 97.75 116 GLU A CA 1
ATOM 907 C C . GLU A 1 116 ? -18.605 -9.733 13.105 1.00 97.75 116 GLU A C 1
ATOM 909 O O . GLU A 1 116 ? -19.308 -10.071 14.055 1.00 97.75 116 GLU A O 1
ATOM 914 N N . THR A 1 117 ? -17.569 -8.903 13.259 1.00 97.88 117 THR A N 1
ATOM 915 C CA . THR A 1 117 ? -17.142 -8.372 14.563 1.00 97.88 117 THR A CA 1
ATOM 916 C C . THR A 1 117 ? -18.241 -7.531 15.208 1.00 97.88 117 THR A C 1
ATOM 918 O O . THR A 1 117 ? -18.494 -7.667 16.401 1.00 97.88 117 THR A O 1
ATOM 921 N N . HIS A 1 118 ? -18.937 -6.689 14.437 1.00 97.81 118 HIS A N 1
ATOM 922 C CA . HIS A 1 118 ? -20.053 -5.900 14.955 1.00 97.81 118 HIS A CA 1
ATOM 923 C C . HIS A 1 118 ? -21.225 -6.787 1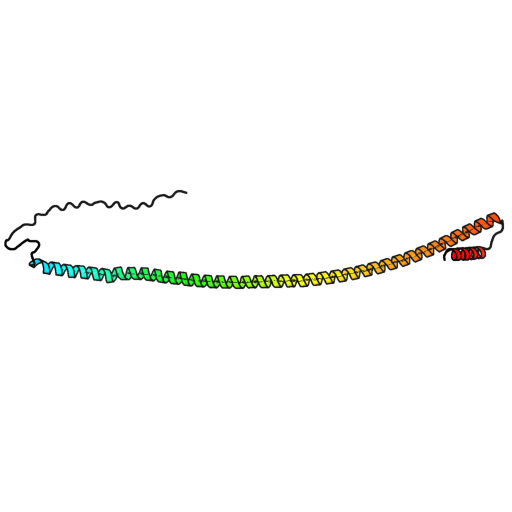5.402 1.00 97.81 118 HIS A C 1
ATOM 925 O O . HIS A 1 118 ? -21.774 -6.568 16.478 1.00 97.81 118 HIS A O 1
ATOM 931 N N . GLU A 1 119 ? -21.576 -7.819 14.630 1.00 97.62 119 GLU A N 1
ATOM 932 C CA . GLU A 1 119 ? -22.632 -8.767 14.997 1.00 97.62 119 GLU A CA 1
ATOM 933 C C . GLU A 1 119 ? -22.267 -9.579 16.254 1.00 97.62 119 GLU A C 1
ATOM 935 O O . GLU A 1 119 ? -23.123 -9.773 17.120 1.00 97.62 119 GLU A O 1
ATOM 940 N N . MET A 1 120 ? -21.005 -10.002 16.399 1.00 97.69 120 MET A N 1
ATOM 941 C CA . MET A 1 120 ? -20.508 -10.637 17.627 1.00 97.69 120 MET A CA 1
ATOM 942 C C . MET A 1 120 ? -20.605 -9.691 18.828 1.00 97.69 120 MET A C 1
ATOM 944 O O . MET A 1 120 ? -21.221 -10.057 19.825 1.00 97.69 120 MET A O 1
ATOM 948 N N . ILE A 1 121 ? -20.098 -8.458 18.712 1.00 97.94 121 ILE A N 1
ATOM 949 C CA . ILE A 1 121 ? -20.158 -7.442 19.778 1.00 97.94 121 ILE A CA 1
ATOM 950 C C . ILE A 1 121 ? -21.608 -7.176 20.204 1.00 97.94 121 ILE A C 1
ATOM 952 O O . ILE A 1 121 ? -21.898 -7.144 21.398 1.00 97.94 121 ILE A O 1
ATOM 956 N N . VAL A 1 122 ? -22.542 -7.029 19.258 1.00 97.75 122 VAL A N 1
ATOM 957 C CA . VAL A 1 122 ? -23.968 -6.812 19.566 1.00 97.75 122 VAL A CA 1
ATOM 958 C C . VAL A 1 122 ? -24.575 -8.015 20.300 1.00 97.75 122 VAL A C 1
ATOM 960 O O . VAL A 1 122 ? -25.315 -7.825 21.267 1.00 97.75 122 VAL A O 1
ATOM 963 N N . LYS A 1 123 ? -24.243 -9.250 19.899 1.00 97.88 123 LYS A N 1
ATOM 964 C CA . LYS A 1 123 ? -24.699 -10.472 20.589 1.00 97.88 123 LYS A CA 1
ATOM 965 C C . LYS A 1 123 ? -24.117 -10.596 21.997 1.00 97.88 123 LYS A C 1
ATOM 967 O O . LYS A 1 123 ? -24.860 -10.918 22.923 1.00 97.88 123 LYS A O 1
ATOM 972 N N . GLU A 1 124 ? -22.824 -10.329 22.171 1.00 97.12 124 GLU A N 1
ATOM 973 C CA . GLU A 1 124 ? -22.156 -10.368 23.476 1.00 97.12 124 GLU A CA 1
ATOM 974 C C . GLU A 1 124 ? -22.702 -9.295 24.424 1.00 97.12 124 GLU A C 1
ATOM 976 O O . GLU A 1 124 ? -23.025 -9.611 25.569 1.00 97.12 124 GLU A O 1
ATOM 981 N N . HIS A 1 125 ? -22.909 -8.063 23.945 1.00 97.44 125 HIS A N 1
ATOM 982 C CA . HIS A 1 125 ? -23.553 -7.006 24.728 1.00 97.44 125 HIS A CA 1
ATOM 983 C C . HIS A 1 125 ? -24.973 -7.390 25.154 1.00 97.44 125 HIS A C 1
ATOM 985 O O . HIS A 1 125 ? -25.287 -7.311 26.339 1.00 97.44 125 HIS A O 1
ATOM 991 N N . ALA A 1 126 ? -25.812 -7.876 24.233 1.00 97.56 126 ALA A N 1
ATOM 992 C CA . ALA A 1 126 ? -27.172 -8.302 24.564 1.00 97.56 126 ALA A CA 1
ATOM 993 C C . ALA A 1 126 ? -27.193 -9.463 25.582 1.00 97.56 126 ALA A C 1
ATOM 995 O O . ALA A 1 126 ? -28.034 -9.492 26.484 1.00 97.56 126 ALA A O 1
ATOM 996 N N . ALA A 1 127 ? -26.250 -10.406 25.482 1.00 97.38 127 ALA A N 1
ATOM 997 C CA . ALA A 1 127 ? -26.100 -11.493 26.447 1.00 97.38 127 ALA A CA 1
ATOM 998 C C . ALA A 1 127 ? -25.644 -10.987 27.829 1.00 97.38 127 ALA A C 1
ATOM 1000 O O . ALA A 1 127 ? -26.212 -11.397 28.847 1.00 97.38 127 ALA A O 1
ATOM 1001 N N . ALA A 1 128 ? -24.672 -10.071 27.868 1.00 97.38 128 ALA A N 1
ATOM 1002 C CA . ALA A 1 128 ? -24.160 -9.461 29.092 1.00 97.38 128 ALA A CA 1
ATOM 1003 C C . ALA A 1 128 ? -25.221 -8.596 29.795 1.00 97.38 128 ALA A C 1
ATOM 1005 O O . ALA A 1 128 ? -25.389 -8.708 31.009 1.00 97.38 128 ALA A O 1
ATOM 1006 N N . GLU A 1 129 ? -25.996 -7.803 29.050 1.00 97.44 129 GLU A N 1
ATOM 1007 C CA . GLU A 1 129 ? -27.139 -7.043 29.573 1.00 97.44 129 GLU A CA 1
ATOM 1008 C C . GLU A 1 129 ? -28.215 -7.974 30.144 1.00 97.44 129 GLU A C 1
ATOM 1010 O O . GLU A 1 129 ? -28.687 -7.764 31.264 1.00 97.44 129 GLU A O 1
ATOM 1015 N N . ALA A 1 130 ? -28.555 -9.058 29.439 1.00 97.50 130 ALA A N 1
ATOM 1016 C CA . ALA A 1 130 ? -29.512 -10.049 29.925 1.00 97.50 130 ALA A CA 1
ATOM 1017 C C . ALA A 1 130 ? -29.009 -10.814 31.166 1.00 97.50 130 ALA A C 1
ATOM 1019 O O . ALA A 1 130 ? -29.807 -11.235 32.007 1.00 97.50 130 ALA A O 1
ATOM 1020 N N . GLU A 1 131 ? -27.702 -11.040 31.313 1.00 97.38 131 GLU A N 1
ATOM 1021 C CA . GLU A 1 131 ? -27.117 -11.604 32.536 1.00 97.38 131 GLU A CA 1
ATOM 1022 C C . GLU A 1 131 ? -27.098 -10.589 33.689 1.00 97.38 131 GLU A C 1
ATOM 1024 O O . GLU A 1 131 ? -27.497 -10.934 34.803 1.00 97.38 131 GLU A O 1
ATOM 1029 N N . ALA A 1 132 ? -26.712 -9.338 33.430 1.00 97.50 132 ALA A N 1
ATOM 1030 C CA . ALA A 1 132 ? -26.722 -8.261 34.416 1.00 97.50 132 ALA A CA 1
ATOM 1031 C C . ALA A 1 132 ? -28.139 -8.008 34.954 1.00 97.50 132 ALA A C 1
ATOM 1033 O O . ALA A 1 132 ? -28.341 -8.020 36.167 1.00 97.50 132 ALA A O 1
ATOM 1034 N N . ALA A 1 133 ? -29.138 -7.902 34.073 1.00 97.38 133 ALA A N 1
ATOM 1035 C CA . ALA A 1 133 ? -30.542 -7.753 34.451 1.00 97.38 133 ALA A CA 1
ATOM 1036 C C . ALA A 1 133 ? -31.044 -8.929 35.308 1.00 97.38 133 ALA A C 1
ATOM 1038 O O . ALA A 1 133 ? -31.739 -8.716 36.302 1.00 97.38 133 ALA A O 1
ATOM 1039 N N . ARG A 1 134 ? -30.650 -10.172 34.981 1.00 97.56 134 ARG A N 1
ATOM 1040 C CA . ARG A 1 134 ? -30.963 -11.356 35.803 1.00 97.56 134 ARG A CA 1
ATOM 1041 C C . ARG A 1 134 ? -30.305 -11.288 37.182 1.00 97.56 134 ARG A C 1
ATOM 1043 O O . ARG A 1 134 ? -30.987 -11.541 38.171 1.00 97.56 134 ARG A O 1
ATOM 1050 N N . LYS A 1 135 ? -29.022 -10.918 37.268 1.00 97.44 135 LYS A N 1
ATOM 1051 C CA . LYS A 1 135 ? -28.310 -10.757 38.550 1.00 97.44 135 LYS A CA 1
ATOM 1052 C C . LYS A 1 135 ? -28.962 -9.684 39.418 1.00 97.44 135 LYS A C 1
ATOM 1054 O O . LYS A 1 135 ? -29.252 -9.963 40.576 1.00 97.44 135 LYS A O 1
ATOM 1059 N N . THR A 1 136 ? -29.270 -8.515 38.856 1.00 97.44 136 THR A N 1
ATOM 1060 C CA . THR A 1 136 ? -29.982 -7.440 39.564 1.00 97.44 136 THR A CA 1
ATOM 1061 C C . THR A 1 136 ? -31.362 -7.890 40.039 1.00 97.44 136 THR A C 1
ATOM 1063 O O . THR A 1 136 ? -31.705 -7.672 41.194 1.00 97.44 136 THR A O 1
ATOM 1066 N N . ALA A 1 137 ? -32.144 -8.589 39.211 1.00 96.94 137 ALA A N 1
ATOM 1067 C CA . ALA A 1 137 ? -33.457 -9.090 39.624 1.00 96.94 137 ALA A CA 1
ATOM 1068 C C . ALA A 1 137 ? -33.382 -10.106 40.784 1.00 96.94 137 ALA A C 1
ATOM 1070 O O . ALA A 1 137 ? -34.276 -10.135 41.632 1.00 96.94 137 ALA A O 1
ATOM 1071 N N . VAL A 1 138 ? -32.327 -10.929 40.843 1.00 97.88 138 VAL A N 1
ATOM 1072 C CA . VAL A 1 138 ? -32.080 -11.847 41.968 1.00 97.88 138 VAL A CA 1
ATOM 1073 C C . VAL A 1 138 ? -31.673 -11.074 43.224 1.00 97.88 138 VAL A C 1
ATOM 1075 O O . VAL A 1 138 ? -32.311 -11.242 44.262 1.00 97.88 138 VAL A O 1
ATOM 1078 N N . THR A 1 139 ? -30.682 -10.181 43.141 1.00 96.56 139 THR A N 1
ATOM 1079 C CA . THR A 1 139 ? -30.204 -9.432 44.317 1.00 96.56 139 THR A CA 1
ATOM 1080 C C . THR A 1 139 ? -31.258 -8.475 44.874 1.00 96.56 139 THR A C 1
ATOM 1082 O O . THR A 1 139 ? -31.355 -8.336 46.093 1.00 96.56 139 THR A O 1
ATOM 1085 N N . THR A 1 140 ? -32.105 -7.877 44.027 1.00 97.50 140 THR A N 1
ATOM 1086 C CA . THR A 1 140 ? -33.274 -7.100 44.466 1.00 97.50 140 THR A CA 1
ATOM 1087 C C . THR A 1 140 ? -34.248 -7.969 45.261 1.00 97.50 140 THR A C 1
ATOM 1089 O O . THR A 1 140 ? -34.594 -7.594 46.376 1.00 97.50 140 THR A O 1
ATOM 1092 N N . LYS A 1 141 ? -34.619 -9.164 44.777 1.00 97.44 141 LYS A N 1
ATOM 1093 C CA . LYS A 1 141 ? -35.513 -10.077 45.520 1.00 97.44 141 LYS A CA 1
ATOM 1094 C C . LYS A 1 141 ? -34.916 -10.562 46.842 1.00 97.44 141 LYS A C 1
ATOM 1096 O O . LYS A 1 141 ? -35.628 -10.685 47.840 1.00 97.44 141 LYS A O 1
ATOM 1101 N N . GLU A 1 142 ? -33.613 -10.830 46.879 1.00 96.81 142 GLU A N 1
ATOM 1102 C CA . GLU A 1 142 ? -32.902 -11.179 48.115 1.00 96.81 142 GLU A CA 1
ATOM 1103 C C . GLU A 1 142 ? -32.854 -10.007 49.106 1.00 96.81 142 GLU A C 1
ATOM 1105 O O . GLU A 1 142 ? -32.948 -10.217 50.317 1.00 96.81 142 GLU A O 1
ATOM 1110 N N . ALA A 1 143 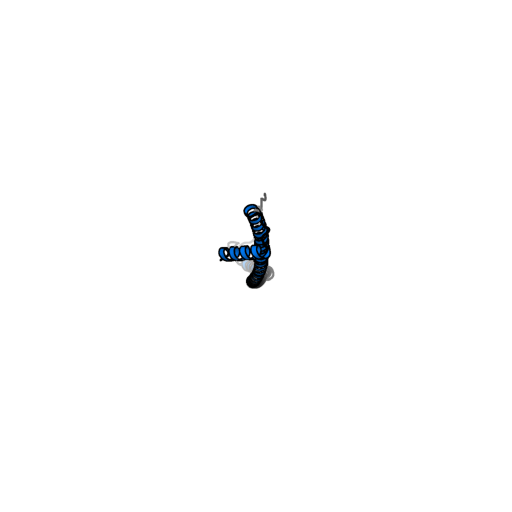? -32.716 -8.771 48.619 1.00 96.81 143 ALA A N 1
ATOM 1111 C CA . ALA A 1 143 ? -32.792 -7.569 49.442 1.00 96.81 143 ALA A CA 1
ATOM 1112 C C . ALA A 1 143 ? -34.217 -7.345 49.977 1.00 96.81 143 ALA A C 1
ATOM 1114 O O . ALA A 1 143 ? -34.378 -7.175 51.180 1.00 96.81 143 ALA A O 1
ATOM 1115 N N . GLU A 1 144 ? -35.246 -7.436 49.131 1.00 96.62 144 GLU A N 1
ATOM 1116 C CA . GLU A 1 144 ? -36.663 -7.345 49.518 1.00 96.62 144 GLU A CA 1
ATOM 1117 C C . GLU A 1 144 ? -37.029 -8.378 50.595 1.00 96.62 144 GLU A C 1
ATOM 1119 O O . GLU A 1 144 ? -37.604 -8.028 51.624 1.00 96.62 144 GLU A O 1
ATOM 1124 N N . THR A 1 145 ? -36.626 -9.639 50.406 1.00 96.94 145 THR A N 1
ATOM 1125 C CA . THR A 1 145 ? -36.884 -10.730 51.365 1.00 96.94 145 THR A CA 1
ATOM 1126 C C . THR A 1 145 ? -36.191 -10.484 52.709 1.00 96.94 145 THR A C 1
ATOM 1128 O O . THR A 1 145 ? -36.753 -10.755 53.771 1.00 96.94 145 THR A O 1
ATOM 1131 N N . ARG A 1 146 ? -34.967 -9.943 52.681 1.00 96.69 146 ARG A N 1
ATOM 1132 C CA . ARG A 1 146 ? -34.198 -9.593 53.882 1.00 96.69 146 ARG A CA 1
ATOM 1133 C C . ARG A 1 146 ? -34.815 -8.411 54.624 1.00 96.6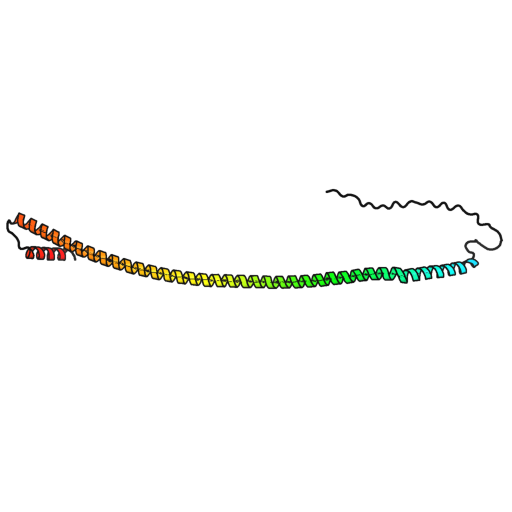9 146 ARG A C 1
ATOM 1135 O O . ARG A 1 146 ? -35.004 -8.510 55.828 1.00 96.69 146 ARG A O 1
ATOM 1142 N N . ILE A 1 147 ? -35.200 -7.356 53.904 1.00 96.25 147 ILE A N 1
ATOM 1143 C CA . ILE A 1 147 ? -35.892 -6.181 54.452 1.00 96.25 147 ILE A CA 1
ATOM 1144 C C . ILE A 1 147 ? -37.227 -6.590 55.082 1.00 96.25 147 ILE A C 1
ATOM 1146 O O . ILE A 1 147 ? -37.545 -6.123 56.172 1.00 96.25 147 ILE A O 1
ATOM 1150 N N . ALA A 1 148 ? -37.989 -7.490 54.450 1.00 95.44 148 ALA A N 1
ATOM 1151 C CA . ALA A 1 148 ? -39.214 -8.036 55.034 1.00 95.44 148 ALA A CA 1
ATOM 1152 C C . ALA A 1 148 ? -38.927 -8.768 56.357 1.00 95.44 148 ALA A C 1
ATOM 1154 O O . ALA A 1 148 ? -39.519 -8.436 57.380 1.00 95.44 148 ALA A O 1
ATOM 1155 N N . LYS A 1 149 ? -37.943 -9.676 56.377 1.00 96.19 149 LYS A N 1
ATOM 1156 C CA . LYS A 1 149 ? -37.557 -10.414 57.590 1.00 96.19 149 LYS A CA 1
ATOM 1157 C C . LYS A 1 149 ? -37.031 -9.505 58.711 1.00 96.19 149 LYS A C 1
ATOM 1159 O O . LYS A 1 149 ? -37.343 -9.727 59.878 1.00 96.19 149 LYS A O 1
ATOM 1164 N N . GLU A 1 150 ? -36.231 -8.494 58.376 1.00 95.00 150 GLU A N 1
ATOM 1165 C CA . GLU A 1 150 ? -35.724 -7.501 59.332 1.00 95.00 150 GLU A CA 1
ATOM 1166 C C . GLU A 1 150 ? -36.853 -6.615 59.874 1.00 95.00 150 GLU A C 1
ATOM 1168 O O . GLU A 1 150 ? -36.886 -6.342 61.072 1.00 95.00 150 GLU A O 1
ATOM 1173 N N . LYS A 1 151 ? -37.822 -6.232 59.031 1.00 95.12 151 LYS A N 1
ATOM 1174 C CA . LYS A 1 151 ? -39.037 -5.518 59.447 1.00 95.12 151 LYS A CA 1
ATOM 1175 C C . LYS A 1 151 ? -39.883 -6.361 60.403 1.00 95.12 151 LYS A C 1
ATOM 1177 O O . LYS A 1 151 ? -40.291 -5.845 61.440 1.00 95.12 151 LYS A O 1
ATOM 1182 N N . ASP A 1 152 ? -40.126 -7.629 60.085 1.00 93.31 152 ASP A N 1
ATOM 1183 C CA . ASP A 1 152 ? -40.924 -8.527 60.926 1.00 93.31 152 ASP A CA 1
ATOM 1184 C C . ASP A 1 152 ? -40.252 -8.736 62.293 1.00 93.31 152 ASP A C 1
ATOM 1186 O O . ASP A 1 152 ? -40.889 -8.561 63.332 1.00 93.31 152 ASP A O 1
ATOM 1190 N N . GLY A 1 153 ? -38.935 -8.977 62.310 1.00 93.44 153 GLY A N 1
ATOM 1191 C CA . GLY A 1 153 ? -38.155 -9.055 63.548 1.00 93.44 153 GLY A CA 1
ATOM 1192 C C . GLY A 1 153 ? -38.120 -7.734 64.330 1.00 93.44 153 GLY A C 1
ATOM 1193 O O . GLY A 1 153 ? -38.171 -7.741 65.559 1.00 93.44 153 GLY A O 1
ATOM 1194 N N . ALA A 1 154 ? -38.075 -6.580 63.660 1.00 92.88 154 ALA A N 1
ATOM 1195 C CA . ALA A 1 154 ? -38.166 -5.279 64.323 1.00 92.88 154 ALA A CA 1
ATOM 1196 C C . ALA A 1 154 ? -39.550 -5.050 64.958 1.00 92.88 154 ALA A C 1
ATOM 1198 O O . ALA A 1 154 ? -39.627 -4.524 66.067 1.00 92.88 154 ALA A O 1
ATOM 1199 N N . LEU A 1 155 ? -40.632 -5.483 64.301 1.00 91.44 155 LEU A N 1
ATOM 1200 C CA . LEU A 1 155 ? -41.994 -5.435 64.845 1.00 91.44 155 LEU A CA 1
ATOM 1201 C C . LEU A 1 155 ? -42.169 -6.373 66.048 1.00 91.44 155 LEU A C 1
ATOM 1203 O O . LEU A 1 155 ? -42.809 -5.985 67.025 1.00 91.44 155 LEU A O 1
ATOM 1207 N N . GLU A 1 156 ? -41.569 -7.566 66.019 1.00 90.81 156 GLU A N 1
ATOM 1208 C CA . GLU A 1 156 ? -41.560 -8.505 67.148 1.00 90.81 156 GLU A CA 1
ATOM 1209 C C . GLU A 1 156 ? -40.804 -7.934 68.361 1.00 90.81 156 GLU A C 1
ATOM 1211 O O . GLU A 1 156 ? -41.336 -7.913 69.473 1.00 90.81 156 GLU A O 1
ATOM 1216 N N . ASN A 1 157 ? -39.613 -7.363 68.146 1.00 91.69 157 ASN A N 1
ATOM 1217 C CA . ASN A 1 157 ? -38.863 -6.675 69.201 1.00 91.69 157 ASN A CA 1
ATOM 1218 C C . ASN A 1 157 ? -39.629 -5.459 69.755 1.00 91.69 157 ASN A C 1
ATOM 1220 O O . ASN A 1 157 ? -39.674 -5.259 70.969 1.00 91.69 157 ASN A O 1
ATOM 1224 N N . LEU A 1 158 ? -40.278 -4.663 68.895 1.00 90.88 158 LEU A N 1
ATOM 1225 C CA . LEU A 1 158 ? -41.088 -3.518 69.327 1.00 90.88 158 LEU A CA 1
ATOM 1226 C C . LEU A 1 158 ? -42.282 -3.964 70.186 1.00 90.88 158 LEU A C 1
ATOM 1228 O O . LEU A 1 158 ? -42.584 -3.332 71.194 1.00 90.88 158 LEU A O 1
ATOM 1232 N N . ARG A 1 159 ? -42.939 -5.066 69.805 1.00 88.75 159 ARG A N 1
ATOM 1233 C CA . ARG A 1 159 ? -44.049 -5.695 70.537 1.00 88.75 159 ARG A CA 1
ATOM 1234 C C . ARG A 1 159 ? -43.613 -6.188 71.919 1.00 88.75 159 ARG A C 1
ATOM 1236 O O . ARG A 1 159 ? -44.340 -5.951 72.885 1.00 88.75 159 ARG A O 1
ATOM 1243 N N . ALA A 1 160 ? -42.442 -6.821 72.026 1.00 89.00 160 ALA A N 1
ATOM 1244 C CA . ALA A 1 160 ? -41.869 -7.237 73.306 1.00 89.00 160 ALA A CA 1
ATOM 1245 C C . ALA A 1 160 ? -41.606 -6.023 74.215 1.00 89.00 160 ALA A C 1
ATOM 1247 O O . ALA A 1 160 ? -42.185 -5.927 75.295 1.00 89.00 160 ALA A O 1
ATOM 1248 N N . VAL A 1 161 ? -40.863 -5.023 73.723 1.00 89.62 161 VAL A N 1
ATOM 1249 C CA . VAL A 1 161 ? -40.561 -3.787 74.473 1.00 89.62 161 VAL A CA 1
ATOM 1250 C C . VAL A 1 161 ? -41.833 -3.024 74.871 1.00 89.62 161 VAL A C 1
ATOM 1252 O O . VAL A 1 161 ? -41.910 -2.488 75.976 1.00 89.62 161 VAL A O 1
ATOM 1255 N N . ALA A 1 162 ? -42.853 -2.984 74.009 1.00 88.69 162 ALA A N 1
ATOM 1256 C CA . ALA A 1 162 ? -44.138 -2.358 74.319 1.00 88.69 162 ALA A CA 1
ATOM 1257 C C . ALA A 1 162 ? -44.916 -3.117 75.408 1.00 88.69 162 ALA A C 1
ATOM 1259 O O . ALA A 1 162 ? -45.522 -2.479 76.268 1.00 88.69 162 ALA A O 1
ATOM 1260 N N . SER A 1 163 ? -44.875 -4.453 75.401 1.00 86.44 163 SER A N 1
ATOM 1261 C CA . SER A 1 163 ? -45.517 -5.294 76.422 1.00 86.44 163 SER A CA 1
ATOM 1262 C C . SER A 1 163 ? -44.816 -5.163 77.777 1.00 86.44 163 SER A C 1
ATOM 1264 O O . SER A 1 163 ? -45.486 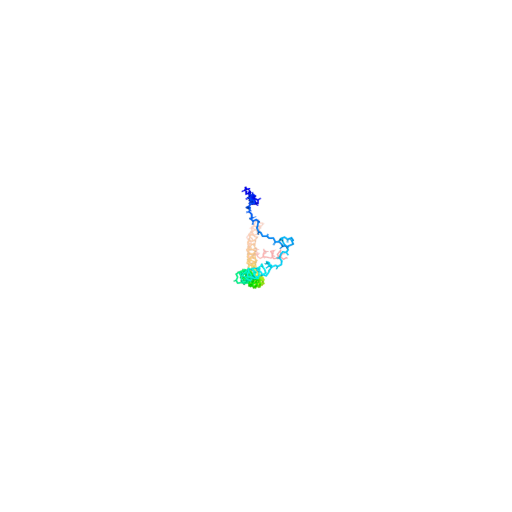-4.951 78.789 1.00 86.44 163 SER A O 1
ATOM 1266 N N . ASP A 1 164 ? -43.481 -5.172 77.798 1.00 86.62 164 ASP A N 1
ATOM 1267 C CA . ASP A 1 164 ? -42.681 -4.945 79.007 1.00 86.62 164 ASP A CA 1
ATOM 1268 C C . ASP A 1 164 ? -42.951 -3.552 79.598 1.00 86.62 164 ASP A C 1
ATOM 1270 O O . ASP A 1 164 ? -43.229 -3.406 80.792 1.00 86.62 164 ASP A O 1
ATOM 1274 N N . ALA A 1 165 ? -42.942 -2.513 78.754 1.00 86.88 165 ALA A N 1
ATOM 1275 C CA . ALA A 1 165 ? -43.212 -1.140 79.171 1.00 86.88 165 ALA A CA 1
ATOM 1276 C C . ALA A 1 165 ? -44.650 -0.954 79.692 1.00 86.88 165 ALA A C 1
ATOM 1278 O O . ALA A 1 165 ? -44.849 -0.282 80.708 1.00 86.88 165 ALA A O 1
ATOM 1279 N N . ALA A 1 166 ? -45.646 -1.565 79.040 1.00 84.38 166 ALA A N 1
ATOM 1280 C CA . ALA A 1 166 ? -47.039 -1.530 79.481 1.00 84.38 166 ALA A CA 1
ATOM 1281 C C . ALA A 1 166 ? -47.228 -2.240 80.832 1.00 84.38 166 ALA A C 1
ATOM 1283 O O . ALA A 1 166 ? -47.872 -1.693 81.729 1.00 84.38 166 ALA A O 1
ATOM 1284 N N . THR A 1 167 ? -46.610 -3.410 81.015 1.00 84.00 167 THR A N 1
ATOM 1285 C CA . THR A 1 167 ? -46.664 -4.184 82.267 1.00 84.00 167 THR A CA 1
ATOM 1286 C C . THR A 1 167 ? -45.989 -3.430 83.413 1.00 84.00 167 THR A C 1
ATOM 1288 O O . THR A 1 167 ? -46.560 -3.299 84.501 1.00 84.00 167 THR A O 1
ATOM 1291 N N . ALA A 1 168 ? -44.817 -2.834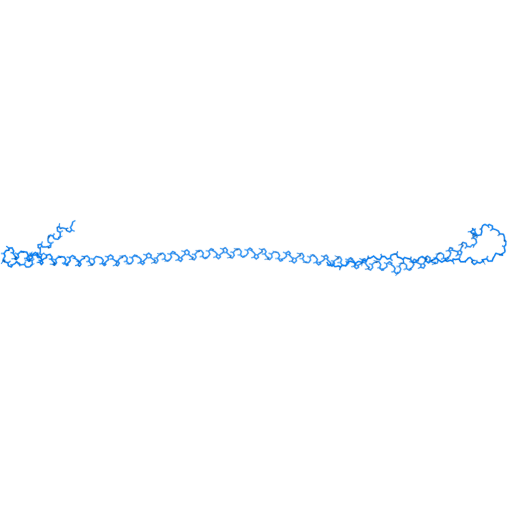 83.166 1.00 84.00 168 ALA A N 1
ATOM 1292 C CA . ALA A 1 168 ? -44.114 -2.003 84.141 1.00 84.00 168 ALA A CA 1
ATOM 1293 C C . ALA A 1 168 ? -44.913 -0.742 84.530 1.00 84.00 168 ALA A C 1
ATOM 1295 O O . ALA A 1 168 ? -44.960 -0.378 85.710 1.00 84.00 168 ALA A O 1
ATOM 1296 N N . ALA A 1 169 ? -45.573 -0.089 83.567 1.00 84.25 169 ALA A N 1
ATOM 1297 C CA . ALA A 1 169 ? -46.433 1.067 83.820 1.00 84.25 169 ALA A CA 1
ATOM 1298 C C . ALA A 1 169 ? -47.682 0.689 84.638 1.00 84.25 169 ALA A C 1
ATOM 1300 O O . ALA A 1 169 ? -47.974 1.338 85.645 1.00 84.25 169 ALA A O 1
ATOM 1301 N N . MET A 1 170 ? -48.379 -0.388 84.262 1.00 80.81 170 MET A N 1
ATOM 1302 C CA . MET A 1 170 ? -49.567 -0.881 84.971 1.00 80.81 170 MET A CA 1
ATOM 1303 C C . MET A 1 170 ? -49.256 -1.314 86.405 1.00 80.81 170 MET A C 1
ATOM 1305 O O . MET A 1 170 ? -49.985 -0.939 87.327 1.00 80.81 170 MET A O 1
ATOM 1309 N N . THR A 1 171 ? -48.145 -2.027 86.610 1.00 82.12 171 THR A N 1
ATOM 1310 C CA . THR A 1 171 ? -47.693 -2.458 87.943 1.00 82.12 171 THR A CA 1
ATOM 1311 C C . THR A 1 171 ? -47.430 -1.252 88.850 1.00 82.12 171 THR A C 1
ATOM 1313 O O . THR A 1 171 ? -47.869 -1.237 89.999 1.00 82.12 171 THR A O 1
ATOM 1316 N N . LYS A 1 172 ? -46.782 -0.194 88.332 1.00 82.38 172 LYS A N 1
ATOM 1317 C CA . LYS A 1 172 ? -46.532 1.044 89.094 1.00 82.38 172 LYS A CA 1
ATOM 1318 C C . LYS A 1 172 ? -47.786 1.874 89.380 1.00 82.38 172 LYS A C 1
ATOM 1320 O O . LYS A 1 172 ? -47.805 2.571 90.389 1.00 82.38 172 LYS A O 1
ATOM 1325 N N . LEU A 1 173 ? -48.797 1.836 88.510 1.00 80.06 173 LEU A N 1
ATOM 1326 C CA . LEU A 1 173 ? -50.025 2.627 88.663 1.00 80.06 173 LEU A CA 1
ATOM 1327 C C . LEU A 1 173 ? -51.085 1.953 89.541 1.00 80.06 173 LEU A C 1
ATOM 1329 O O . LEU A 1 173 ? -51.820 2.648 90.237 1.00 80.06 173 LEU A O 1
ATOM 1333 N N . THR A 1 174 ? -51.186 0.622 89.498 1.00 74.62 174 THR A N 1
ATOM 1334 C CA . THR A 1 174 ? -52.275 -0.125 90.155 1.00 74.62 174 THR A CA 1
ATOM 1335 C C . THR A 1 174 ? -51.831 -0.942 91.367 1.00 74.62 174 THR A C 1
ATOM 1337 O O . THR A 1 174 ? -52.672 -1.307 92.184 1.00 74.62 174 THR A O 1
ATOM 1340 N N . GLY A 1 175 ? -50.532 -1.232 91.509 1.00 66.69 175 GLY A N 1
ATOM 1341 C CA . GLY A 1 175 ? -49.992 -2.038 92.612 1.00 66.69 175 GLY A CA 1
ATOM 1342 C C . GLY A 1 175 ? -50.369 -3.525 92.572 1.00 66.69 175 GLY A C 1
ATOM 1343 O O . GLY A 1 175 ? -50.058 -4.250 93.515 1.00 66.69 175 GLY A O 1
ATOM 1344 N N . ILE A 1 176 ? -51.025 -3.987 91.502 1.00 63.41 176 ILE A N 1
ATOM 1345 C CA . ILE A 1 176 ? -51.474 -5.370 91.310 1.00 63.41 176 ILE A CA 1
ATOM 1346 C C . ILE A 1 176 ? -50.757 -5.951 90.085 1.00 63.41 176 ILE A C 1
ATOM 1348 O O . ILE A 1 176 ? -50.613 -5.280 89.064 1.00 63.41 176 ILE A O 1
ATOM 1352 N N . SER A 1 177 ? -50.317 -7.207 90.187 1.00 62.16 177 SER A N 1
ATOM 1353 C CA . SER A 1 177 ? -49.786 -7.975 89.055 1.00 62.16 177 SER A CA 1
ATOM 1354 C C . SER A 1 177 ? -50.895 -8.204 88.025 1.00 62.16 177 SER A C 1
ATOM 1356 O O . SER A 1 177 ? -51.906 -8.830 88.341 1.00 62.16 177 SER A O 1
ATOM 1358 N N . VAL A 1 178 ? -50.712 -7.704 86.804 1.00 63.72 178 VAL A N 1
ATOM 1359 C CA . VAL A 1 178 ? -51.639 -7.928 85.683 1.00 63.72 178 VAL A CA 1
ATOM 1360 C C . VAL A 1 178 ? -51.259 -9.229 84.968 1.00 63.72 178 VAL A C 1
ATOM 1362 O O . VAL A 1 178 ? -50.096 -9.614 84.978 1.00 63.72 178 VAL A O 1
ATOM 1365 N N . ASP A 1 179 ? -52.232 -9.923 84.377 1.00 72.75 179 ASP A N 1
ATOM 1366 C CA . ASP A 1 179 ? -51.984 -11.130 83.582 1.00 72.75 179 ASP A CA 1
ATOM 1367 C C . ASP A 1 179 ? -51.274 -10.797 82.254 1.00 72.75 179 ASP A C 1
ATOM 1369 O O . ASP A 1 179 ? -51.804 -10.046 81.426 1.00 72.75 179 ASP A O 1
ATOM 1373 N N . ASP A 1 180 ? -50.098 -11.389 82.034 1.00 70.69 180 ASP A N 1
ATOM 1374 C CA . ASP A 1 180 ? -49.253 -11.134 80.857 1.00 70.69 180 ASP A CA 1
ATOM 1375 C C . ASP A 1 180 ? -49.971 -11.443 79.528 1.00 70.69 180 ASP A C 1
ATOM 1377 O O . ASP A 1 180 ? -49.750 -10.772 78.515 1.00 70.69 180 ASP A O 1
ATOM 1381 N N . THR A 1 181 ? -50.890 -12.419 79.511 1.00 71.69 181 THR A N 1
ATOM 1382 C CA . THR A 1 181 ? -51.632 -12.788 78.293 1.00 71.69 181 THR A CA 1
ATOM 1383 C C . THR A 1 181 ? -52.698 -11.753 77.929 1.00 71.69 181 THR A C 1
ATOM 1385 O O . THR A 1 181 ? -53.019 -11.583 76.748 1.00 71.69 181 THR A O 1
ATOM 1388 N N . ALA A 1 182 ? -53.224 -11.027 78.922 1.00 72.81 182 ALA A N 1
ATOM 1389 C CA . ALA A 1 182 ? -54.124 -9.900 78.713 1.00 72.81 182 ALA A CA 1
ATOM 1390 C C . ALA A 1 182 ? -53.370 -8.655 78.217 1.00 72.81 182 ALA A C 1
ATOM 1392 O O . ALA A 1 182 ? -53.853 -7.988 77.298 1.00 72.81 182 ALA A O 1
ATOM 1393 N N . VAL A 1 183 ? -52.176 -8.371 78.760 1.00 74.12 183 VAL A N 1
ATOM 1394 C CA . VAL A 1 183 ? -51.334 -7.252 78.291 1.00 74.12 183 VAL A CA 1
ATOM 1395 C C . VAL A 1 183 ? -50.896 -7.475 76.845 1.00 74.12 183 VAL A C 1
ATOM 1397 O O . VAL A 1 183 ? -51.070 -6.575 76.023 1.00 74.12 183 VAL A O 1
ATOM 1400 N N . GLY A 1 184 ? -50.436 -8.685 76.506 1.00 76.00 184 GLY A N 1
ATOM 1401 C CA . GLY A 1 184 ? -50.090 -9.059 75.133 1.00 76.00 184 GLY A CA 1
ATOM 1402 C C . GLY A 1 184 ? -51.228 -8.767 74.152 1.00 76.00 184 GLY A C 1
ATOM 1403 O O . GLY A 1 184 ? -51.054 -7.969 73.237 1.00 76.00 184 GLY A O 1
ATOM 1404 N N . LYS A 1 185 ? -52.429 -9.307 74.405 1.00 79.44 185 LYS A N 1
ATOM 1405 C CA . LYS A 1 185 ? -53.618 -9.088 73.555 1.00 79.44 185 LYS A CA 1
ATOM 1406 C C . LYS A 1 185 ? -54.039 -7.616 73.428 1.00 79.44 185 LYS A C 1
ATOM 1408 O O . LYS A 1 185 ? -54.570 -7.220 72.390 1.00 79.44 185 LYS A O 1
ATOM 1413 N N . ALA A 1 186 ? -53.829 -6.798 74.459 1.00 77.81 186 ALA A N 1
ATOM 1414 C CA . ALA A 1 186 ? -54.112 -5.363 74.393 1.00 77.81 186 ALA A CA 1
ATOM 1415 C C . ALA A 1 186 ? -53.080 -4.624 73.519 1.00 77.81 186 ALA A C 1
ATOM 1417 O O . ALA A 1 186 ? -53.453 -3.759 72.722 1.00 77.81 186 ALA A O 1
ATOM 1418 N N . VAL A 1 187 ? -51.800 -5.003 73.613 1.00 80.38 187 VAL A N 1
ATOM 1419 C CA . VAL A 1 187 ? -50.725 -4.498 72.743 1.00 80.38 187 VAL A CA 1
ATOM 1420 C C . VAL A 1 187 ? -50.893 -4.987 71.295 1.00 80.38 187 VAL A C 1
ATOM 1422 O O . VAL A 1 187 ? -50.705 -4.176 70.391 1.00 80.38 187 VAL A O 1
ATOM 1425 N N . ASP A 1 188 ? -51.322 -6.241 71.058 1.00 80.75 188 ASP A N 1
ATOM 1426 C CA . ASP A 1 188 ? -51.756 -6.757 69.742 1.00 80.75 188 ASP A CA 1
ATOM 1427 C C . ASP A 1 188 ? -52.753 -5.784 69.101 1.00 80.75 188 ASP A C 1
ATOM 1429 O O . ASP A 1 188 ? -52.479 -5.202 68.052 1.00 80.75 188 ASP A O 1
ATOM 1433 N N . ALA A 1 189 ? -53.892 -5.569 69.769 1.00 81.75 189 ALA A N 1
ATOM 1434 C CA . ALA A 1 189 ? -54.986 -4.758 69.250 1.00 81.75 189 ALA A CA 1
ATOM 1435 C C . ALA A 1 189 ? -54.555 -3.309 68.963 1.00 81.75 189 ALA A C 1
ATOM 1437 O O . ALA A 1 189 ? -54.871 -2.772 67.900 1.00 81.75 189 ALA A O 1
ATOM 1438 N N . ALA A 1 190 ? -53.786 -2.692 69.868 1.00 78.50 190 ALA A N 1
ATOM 1439 C CA . ALA A 1 190 ? -53.278 -1.333 69.693 1.00 78.50 190 ALA A CA 1
ATOM 1440 C C . ALA A 1 190 ? -52.266 -1.214 68.536 1.00 78.50 190 ALA A C 1
ATOM 1442 O O . ALA A 1 190 ? -52.284 -0.223 67.803 1.00 78.50 190 ALA A O 1
ATOM 1443 N N . MET A 1 191 ? -51.407 -2.220 68.345 1.00 76.75 191 MET A N 1
ATOM 1444 C CA . MET A 1 191 ? -50.453 -2.278 67.233 1.00 76.75 191 MET A CA 1
ATOM 1445 C C . MET A 1 191 ? -51.164 -2.476 65.891 1.00 76.75 191 MET A C 1
ATOM 1447 O O . MET A 1 191 ? -50.850 -1.776 64.930 1.00 76.75 191 MET A O 1
ATOM 1451 N N . THR A 1 192 ? -52.163 -3.361 65.817 1.00 79.12 192 THR A N 1
ATOM 1452 C CA . THR A 1 192 ? -52.957 -3.568 64.594 1.00 79.12 192 THR A CA 1
ATOM 1453 C C . THR A 1 192 ? -53.769 -2.324 64.225 1.00 79.12 192 THR A C 1
ATOM 1455 O O . THR A 1 192 ? -53.842 -1.975 63.052 1.00 79.12 192 THR A O 1
ATOM 1458 N N . GLN A 1 193 ? -54.315 -1.600 65.208 1.00 75.44 193 GLN A N 1
ATOM 1459 C CA . GLN A 1 193 ? -55.095 -0.375 64.982 1.00 75.44 193 GLN A CA 1
ATOM 1460 C C . GLN A 1 193 ? -54.245 0.839 64.544 1.00 75.44 193 GLN A C 1
ATOM 1462 O O . GLN A 1 193 ? -54.795 1.823 64.057 1.00 75.44 193 GLN A O 1
ATOM 1467 N N . ARG A 1 194 ? -52.914 0.782 64.711 1.00 63.88 194 ARG A N 1
ATOM 1468 C CA . ARG A 1 194 ? -51.948 1.801 64.246 1.00 63.88 194 ARG A CA 1
ATOM 1469 C C . ARG A 1 194 ? -51.123 1.386 63.023 1.00 63.88 194 ARG A C 1
ATOM 1471 O O . ARG A 1 194 ? -50.398 2.221 62.490 1.00 63.88 194 ARG A O 1
ATOM 1478 N N . GLY A 1 195 ? -51.171 0.111 62.640 1.00 57.12 195 GLY A N 1
ATOM 1479 C CA . GLY A 1 195 ? -50.403 -0.468 61.532 1.00 57.12 195 GLY A CA 1
ATOM 1480 C C . GLY A 1 195 ? -51.165 -0.576 60.207 1.00 57.12 195 GLY A C 1
ATOM 1481 O O . GLY A 1 195 ? -50.609 -1.123 59.254 1.00 57.12 195 GLY A O 1
ATOM 1482 N N . ALA A 1 196 ? -52.408 -0.088 60.169 1.00 42.12 196 ALA A N 1
ATOM 1483 C CA . ALA A 1 196 ? -53.235 0.100 58.977 1.00 42.12 196 ALA A CA 1
ATOM 1484 C C . ALA A 1 196 ? -53.330 1.596 58.635 1.00 42.12 196 ALA A C 1
ATOM 1486 O O . ALA A 1 196 ? -53.315 1.904 57.425 1.00 42.12 196 ALA A O 1
#

Radius of gyration: 67.22 Å; chains: 1; bounding box: 117×38×178 Å

pLDDT: mean 83.37, std 18.94, range [34.78, 98.06]